Protein AF-A0AAD9F664-F1 (afdb_monomer_lite)

Secondary structure (DSSP, 8-state):
----------------PPPS------S-PPPTT--HHHHHHHTTHHHHHHHHHH-HHHHHHHHT---HHHHHHHHHHHHHHHHHHHHHHHHHHHHHHHTSTT-PPPGGGG-S------SSHHHHHHHHHHHHHHHHHHHHHHTSTTPPP-HHHHHHHHHHHHHHHHHHHHHHHHHHHGGGS-HHHHHHHHHHHHHHHHHHHHH----GGGGG-

Structure (mmCIF, N/CA/C/O backbone):
data_AF-A0AAD9F664-F1
#
_entry.id   AF-A0AAD9F664-F1
#
loop_
_atom_site.group_PDB
_atom_site.id
_atom_site.type_symbol
_atom_site.label_atom_id
_atom_site.label_alt_id
_atom_site.label_comp_id
_atom_site.label_asym_id
_atom_site.label_entity_id
_atom_site.label_seq_id
_atom_site.pdbx_PDB_ins_code
_atom_site.Cartn_x
_atom_site.Cartn_y
_atom_site.Cartn_z
_atom_site.occupancy
_atom_site.B_iso_or_equiv
_atom_site.auth_seq_id
_atom_site.auth_comp_id
_atom_site.auth_asym_id
_atom_site.auth_atom_id
_atom_site.pdbx_PDB_model_num
ATOM 1 N N . MET A 1 1 ? -16.407 -10.247 -9.320 1.00 31.28 1 MET A N 1
ATOM 2 C CA . MET A 1 1 ? -15.824 -11.105 -10.373 1.00 31.28 1 MET A CA 1
ATOM 3 C C . MET A 1 1 ? -14.928 -12.113 -9.664 1.00 31.28 1 MET A C 1
ATOM 5 O O . MET A 1 1 ? -13.937 -11.706 -9.083 1.00 31.28 1 MET A O 1
ATOM 9 N N . LYS A 1 2 ? -15.365 -13.374 -9.545 1.00 24.62 2 LYS A N 1
ATOM 10 C CA . LYS A 1 2 ? -14.636 -14.439 -8.832 1.00 24.62 2 LYS A CA 1
ATOM 11 C C . LYS A 1 2 ? -13.712 -15.133 -9.828 1.00 24.62 2 LYS A C 1
ATOM 13 O O . LYS A 1 2 ? -14.211 -15.657 -10.819 1.00 24.62 2 LYS A O 1
ATOM 18 N N . ILE A 1 3 ? -12.409 -15.145 -9.570 1.00 30.97 3 ILE A N 1
ATOM 19 C CA . ILE A 1 3 ? -11.469 -15.978 -10.322 1.00 30.97 3 ILE A CA 1
ATOM 20 C C . ILE A 1 3 ? -11.324 -17.295 -9.552 1.00 30.97 3 ILE A C 1
ATOM 22 O O . ILE A 1 3 ? -10.878 -17.318 -8.409 1.00 30.97 3 ILE A O 1
ATOM 26 N N . LEU A 1 4 ? -11.793 -18.377 -10.171 1.00 28.08 4 LEU A N 1
ATOM 27 C CA . LEU A 1 4 ? -11.615 -19.759 -9.729 1.00 28.08 4 LEU A CA 1
ATOM 28 C C . LEU A 1 4 ? -10.232 -20.247 -10.179 1.00 28.08 4 LEU A C 1
ATOM 30 O O . LEU A 1 4 ? -9.973 -20.301 -11.378 1.00 28.08 4 LEU A O 1
ATOM 34 N N . TYR A 1 5 ? -9.382 -20.664 -9.241 1.00 30.36 5 TYR A N 1
ATOM 35 C CA . TYR A 1 5 ? -8.221 -21.504 -9.540 1.00 30.36 5 TYR A CA 1
ATOM 36 C C . TYR A 1 5 ? -8.634 -22.977 -9.444 1.00 30.36 5 TYR A C 1
ATOM 38 O O . TYR A 1 5 ? -8.980 -23.462 -8.367 1.00 30.36 5 TYR A O 1
ATOM 46 N N . ILE A 1 6 ? -8.594 -23.692 -10.571 1.00 35.31 6 ILE A N 1
ATOM 47 C CA . ILE A 1 6 ? -8.611 -25.159 -10.602 1.00 35.31 6 ILE A CA 1
ATOM 48 C C . ILE A 1 6 ? -7.166 -25.614 -10.776 1.00 35.31 6 ILE A C 1
ATOM 50 O O . ILE A 1 6 ? -6.477 -25.192 -11.702 1.00 35.31 6 ILE A O 1
ATOM 54 N N . GLY A 1 7 ? -6.705 -26.430 -9.832 1.00 27.05 7 GLY A N 1
ATOM 55 C CA . GLY A 1 7 ? -5.338 -26.914 -9.774 1.00 27.05 7 GLY A CA 1
ATOM 56 C C . GLY A 1 7 ? -5.047 -28.155 -10.615 1.00 27.05 7 GLY A C 1
ATOM 57 O O . GLY A 1 7 ? -5.902 -28.712 -11.298 1.00 27.05 7 GLY A O 1
ATOM 58 N N . SER A 1 8 ? -3.812 -28.609 -10.413 1.00 29.09 8 SER A N 1
ATOM 59 C CA . SER A 1 8 ? -3.298 -29.985 -10.417 1.00 29.09 8 SER A CA 1
ATOM 60 C C . SER A 1 8 ? -2.150 -30.220 -11.397 1.00 29.09 8 SER A C 1
ATOM 62 O O . SER A 1 8 ? -2.232 -30.004 -12.602 1.00 29.09 8 SER A O 1
ATOM 64 N N . ALA A 1 9 ? -1.040 -30.656 -10.805 1.00 37.66 9 ALA A N 1
ATOM 65 C CA . ALA A 1 9 ? 0.124 -31.183 -11.479 1.00 37.66 9 ALA A CA 1
ATOM 66 C C . ALA A 1 9 ? -0.221 -32.512 -12.164 1.00 37.66 9 ALA A C 1
ATOM 68 O O . ALA A 1 9 ? -0.797 -33.401 -11.541 1.00 37.66 9 ALA A O 1
ATOM 69 N N . SER A 1 10 ? 0.220 -32.680 -13.408 1.00 29.38 10 SER A N 1
ATOM 70 C CA . SER A 1 10 ? 0.410 -33.996 -14.011 1.00 29.38 10 SER A CA 1
ATOM 71 C C . SER A 1 10 ? 1.678 -33.966 -14.851 1.00 29.38 10 SER A C 1
ATOM 73 O O . SER A 1 10 ? 1.798 -33.191 -15.799 1.00 29.38 10 SER A O 1
ATOM 75 N N . GLN A 1 11 ? 2.640 -34.807 -14.472 1.00 39.12 11 GLN A N 1
ATOM 76 C CA . GLN A 1 11 ? 3.825 -35.103 -15.262 1.00 39.12 11 GLN A CA 1
ATOM 77 C C . GLN A 1 11 ? 3.393 -35.743 -16.586 1.00 39.12 11 GLN A C 1
ATOM 79 O O . GLN A 1 11 ? 2.760 -36.796 -16.593 1.00 39.12 11 GLN A O 1
ATOM 84 N N . ALA A 1 12 ? 3.776 -35.133 -17.702 1.00 28.11 12 ALA A N 1
ATOM 85 C CA . ALA A 1 12 ? 3.806 -35.785 -19.002 1.00 28.11 12 ALA A CA 1
ATOM 86 C C . ALA A 1 12 ? 5.176 -35.511 -19.621 1.00 28.11 12 ALA A C 1
ATOM 88 O O . ALA A 1 12 ? 5.530 -34.380 -19.947 1.00 28.11 12 ALA A O 1
ATOM 89 N N . SER A 1 13 ? 5.974 -36.572 -19.704 1.00 38.12 13 SER A N 1
ATOM 90 C CA . SER A 1 13 ? 7.280 -36.581 -20.348 1.00 38.12 13 SER A CA 1
ATOM 91 C C . SER A 1 13 ? 7.084 -36.419 -21.857 1.00 38.12 13 SER A C 1
ATOM 93 O O . SER A 1 13 ? 6.568 -37.318 -22.517 1.00 38.12 13 SER A O 1
ATOM 95 N N . LEU A 1 14 ? 7.488 -35.274 -22.406 1.00 30.34 14 LEU A N 1
ATOM 96 C CA . LEU A 1 14 ? 7.620 -35.065 -23.845 1.00 30.34 14 LEU A CA 1
ATOM 97 C C . LEU A 1 14 ? 9.061 -34.649 -24.130 1.00 30.34 14 LEU A C 1
ATOM 99 O O . LEU A 1 14 ? 9.492 -33.541 -23.818 1.00 30.34 14 LEU A O 1
ATOM 103 N N . ARG A 1 15 ? 9.815 -35.589 -24.710 1.00 40.97 15 ARG A N 1
ATOM 104 C CA . ARG A 1 15 ? 11.109 -35.332 -25.343 1.00 40.97 15 ARG A CA 1
ATOM 105 C C . ARG A 1 15 ? 10.890 -34.343 -26.487 1.00 40.97 15 ARG A C 1
ATOM 107 O O . ARG A 1 15 ? 10.365 -34.725 -27.528 1.00 40.97 15 ARG A O 1
ATOM 114 N N . LEU A 1 16 ? 11.319 -33.101 -26.299 1.00 30.56 16 LEU A N 1
ATOM 115 C CA . LEU A 1 16 ? 11.483 -32.124 -27.368 1.00 30.56 16 LEU A CA 1
ATOM 116 C C . LEU A 1 16 ? 12.971 -31.792 -27.485 1.00 30.56 16 LEU A C 1
ATOM 118 O O . LEU A 1 16 ? 13.629 -31.390 -26.529 1.00 30.56 16 LEU A O 1
ATOM 122 N N . SER A 1 17 ? 13.493 -32.063 -28.673 1.00 34.12 17 SER A N 1
ATOM 123 C CA . SER A 1 17 ? 14.842 -31.781 -29.152 1.00 34.12 17 SER A CA 1
ATOM 124 C C . SER A 1 17 ? 15.233 -30.311 -28.948 1.00 34.12 17 SER A C 1
ATOM 126 O O . SER A 1 17 ? 14.500 -29.415 -29.363 1.00 34.12 17 SER A O 1
ATOM 128 N N . LEU A 1 18 ? 16.401 -30.080 -28.332 1.00 30.14 18 LEU A N 1
ATOM 129 C CA . LEU A 1 18 ? 16.996 -28.753 -28.135 1.00 30.14 18 LEU A CA 1
ATOM 130 C C . LEU A 1 18 ? 17.324 -28.086 -29.485 1.00 30.14 18 LEU A C 1
ATOM 132 O O . LEU A 1 18 ? 18.068 -28.678 -30.271 1.00 30.14 18 LEU A O 1
ATOM 136 N N . PRO A 1 19 ? 16.909 -26.831 -29.723 1.00 35.66 19 PRO A N 1
ATOM 137 C CA . PRO A 1 19 ? 17.603 -25.960 -30.656 1.00 35.66 19 PRO A CA 1
ATOM 138 C C . PRO A 1 19 ? 18.927 -25.511 -30.027 1.00 35.66 19 PRO A C 1
ATOM 140 O O . PRO A 1 19 ? 18.980 -25.014 -28.901 1.00 35.66 19 PRO A O 1
ATOM 143 N N . SER A 1 20 ? 20.011 -25.702 -30.770 1.00 41.25 20 SER A N 1
ATOM 144 C CA . SER A 1 20 ? 21.367 -25.285 -30.435 1.00 41.25 20 SER A CA 1
ATOM 145 C C . SER A 1 20 ? 21.534 -23.770 -30.578 1.00 41.25 20 SER A C 1
ATOM 147 O O . SER A 1 20 ? 22.035 -23.290 -31.589 1.00 41.25 20 SER A O 1
ATOM 149 N N . SER A 1 21 ? 21.110 -23.026 -29.563 1.00 40.00 21 SER A N 1
ATOM 150 C CA . SER A 1 21 ? 21.625 -21.694 -29.230 1.00 40.00 21 SER A CA 1
ATOM 151 C C . SER A 1 21 ? 20.980 -21.280 -27.914 1.00 40.00 21 SER A C 1
ATOM 153 O O . SER A 1 21 ? 19.810 -20.897 -27.893 1.00 40.00 21 SER A O 1
ATOM 155 N N . PHE A 1 22 ? 21.713 -21.393 -26.809 1.00 36.47 22 PHE A N 1
ATOM 156 C CA . PHE A 1 22 ? 21.308 -20.731 -25.576 1.00 36.47 22 PHE A CA 1
ATOM 157 C C . PHE A 1 22 ? 21.356 -19.221 -25.843 1.00 36.47 22 PHE A C 1
ATOM 159 O O . PHE A 1 22 ? 22.427 -18.729 -26.205 1.00 36.47 22 PHE A O 1
ATOM 166 N N . PRO A 1 23 ? 20.241 -18.481 -25.718 1.00 42.84 23 PRO A N 1
ATOM 167 C C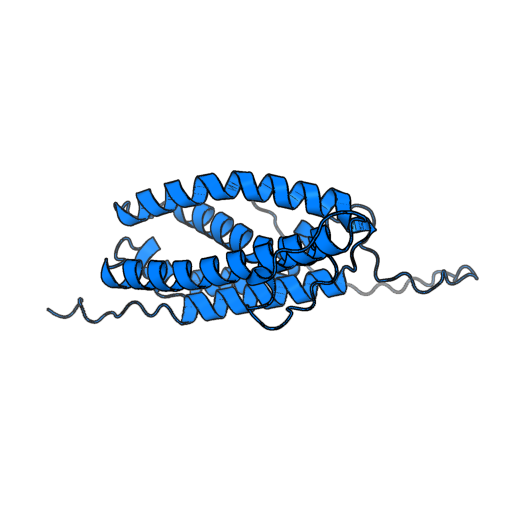A . PRO A 1 23 ? 20.335 -17.040 -25.568 1.00 42.84 23 PRO A CA 1
ATOM 168 C C . PRO A 1 23 ? 21.148 -16.779 -24.299 1.00 42.84 23 PRO A C 1
ATOM 170 O O . PRO A 1 23 ? 21.023 -17.537 -23.329 1.00 42.84 23 PRO A O 1
ATOM 173 N N . ASP A 1 24 ? 21.973 -15.731 -24.307 1.00 43.41 24 ASP A N 1
ATOM 174 C CA . ASP A 1 24 ? 22.595 -15.187 -23.097 1.00 43.41 24 ASP A CA 1
ATOM 175 C C . ASP A 1 24 ? 21.594 -15.210 -21.934 1.00 43.41 24 ASP A C 1
ATOM 177 O O . ASP A 1 24 ? 20.405 -14.987 -22.182 1.00 43.41 24 ASP A O 1
ATOM 181 N N . PRO A 1 25 ? 22.020 -15.487 -20.686 1.00 43.56 25 PRO A N 1
ATOM 182 C CA . PRO A 1 25 ? 21.110 -15.590 -19.555 1.00 43.56 25 PRO A CA 1
ATOM 183 C C . PRO A 1 25 ? 20.365 -14.265 -19.415 1.00 43.56 25 PRO A C 1
ATOM 185 O O . PRO A 1 25 ? 20.876 -13.299 -18.847 1.00 43.56 25 PRO A O 1
ATOM 188 N N . CYS A 1 26 ? 19.160 -14.208 -19.984 1.00 47.72 26 CYS A N 1
ATOM 189 C CA . CYS A 1 26 ? 18.275 -13.076 -19.854 1.00 47.72 26 CYS A CA 1
ATOM 190 C C . CYS A 1 26 ? 18.139 -12.837 -18.357 1.00 47.72 26 CYS A C 1
ATOM 192 O O . CYS A 1 26 ? 17.686 -13.721 -17.620 1.00 47.72 26 CYS A O 1
ATOM 194 N N . LYS A 1 27 ? 18.540 -11.638 -17.913 1.00 52.06 27 LYS A N 1
ATOM 195 C CA . LYS A 1 27 ? 18.045 -11.067 -16.659 1.00 52.06 27 LYS A CA 1
ATOM 196 C C . LYS A 1 27 ? 16.573 -11.450 -16.553 1.00 52.06 27 LYS A C 1
ATOM 198 O O . LYS A 1 27 ? 15.884 -11.246 -17.546 1.00 52.06 27 LYS A O 1
ATOM 203 N N . PRO A 1 28 ? 16.106 -12.034 -15.450 1.00 54.66 28 PRO A N 1
ATOM 204 C CA . PRO A 1 28 ? 14.856 -12.784 -15.433 1.00 54.66 28 PRO A CA 1
ATOM 205 C C . PRO A 1 28 ? 13.689 -11.994 -16.014 1.00 54.66 28 PRO A C 1
ATOM 207 O O . PRO A 1 28 ? 13.138 -11.098 -15.378 1.00 54.66 28 PRO A O 1
ATOM 210 N N . CYS A 1 29 ? 13.380 -12.290 -17.276 1.00 60.03 29 CYS A N 1
ATOM 211 C CA . CYS A 1 29 ? 12.366 -11.583 -18.028 1.00 60.03 29 CYS A CA 1
ATOM 212 C C . CYS A 1 29 ? 11.008 -12.137 -17.612 1.00 60.03 29 CYS A C 1
ATOM 214 O O . CYS A 1 29 ? 10.822 -13.352 -17.519 1.00 60.03 29 CYS A O 1
ATOM 216 N N . LEU A 1 30 ? 10.052 -11.241 -17.379 1.00 71.62 30 LEU A N 1
ATOM 217 C CA . LEU A 1 30 ? 8.649 -11.617 -17.255 1.00 71.62 30 LEU A CA 1
ATOM 218 C C . LEU A 1 30 ? 8.221 -12.376 -18.516 1.00 71.62 30 LEU A C 1
ATOM 220 O O . LEU A 1 30 ? 8.648 -12.049 -19.626 1.00 71.62 30 LEU A O 1
ATOM 224 N N . VAL A 1 31 ? 7.367 -13.385 -18.343 1.00 78.19 31 VAL A N 1
ATOM 225 C CA . VAL A 1 31 ? 6.757 -14.092 -19.475 1.00 78.19 31 VAL A CA 1
ATOM 226 C C . VAL A 1 31 ? 6.024 -13.064 -20.353 1.00 78.19 31 VAL A C 1
ATOM 228 O O . VAL A 1 31 ? 5.359 -12.184 -19.800 1.00 78.19 31 VAL A O 1
ATOM 231 N N . PRO A 1 32 ? 6.120 -13.132 -21.696 1.00 76.56 32 PRO A N 1
ATOM 232 C CA . PRO A 1 32 ? 5.419 -12.198 -22.573 1.00 76.56 32 PRO A CA 1
ATOM 233 C C . PRO A 1 32 ? 3.927 -12.088 -22.228 1.00 76.56 32 PRO A C 1
ATOM 235 O O . PRO A 1 32 ? 3.235 -13.098 -22.120 1.00 76.56 32 PRO A O 1
ATOM 238 N N . GLY A 1 33 ? 3.444 -10.857 -22.044 1.00 78.75 33 GLY A N 1
ATOM 239 C CA . GLY A 1 33 ? 2.058 -10.572 -21.654 1.00 78.75 33 GLY A CA 1
ATOM 240 C C . GLY A 1 33 ? 1.784 -10.575 -20.144 1.00 78.75 33 GLY A C 1
ATOM 241 O O . GLY A 1 33 ? 0.682 -10.206 -19.748 1.00 78.75 33 GLY A O 1
ATOM 242 N N . ALA A 1 34 ? 2.752 -10.936 -19.294 1.00 85.69 34 ALA A N 1
ATOM 243 C CA . ALA A 1 34 ? 2.614 -10.806 -17.845 1.00 85.69 34 ALA A CA 1
ATOM 244 C C . ALA A 1 34 ? 2.852 -9.356 -17.389 1.00 85.69 34 ALA A C 1
ATOM 246 O O . ALA A 1 34 ? 3.828 -8.721 -17.794 1.00 85.69 34 ALA A O 1
ATOM 247 N N . SER A 1 35 ? 1.984 -8.849 -16.509 1.00 90.69 35 SER A N 1
ATOM 248 C CA . SER A 1 35 ? 2.172 -7.559 -15.839 1.00 90.69 35 SER A CA 1
ATOM 249 C C . SER A 1 35 ? 3.009 -7.744 -14.579 1.00 90.69 35 SER A C 1
ATOM 251 O O . SER A 1 35 ? 2.651 -8.539 -13.706 1.00 90.69 35 SER A O 1
ATOM 253 N N . LEU A 1 36 ? 4.108 -6.993 -14.446 1.00 91.31 36 LEU A N 1
ATOM 254 C CA . LEU A 1 36 ? 4.919 -7.004 -13.226 1.00 91.31 36 LEU A CA 1
ATOM 255 C C . LEU A 1 36 ? 4.069 -6.658 -12.002 1.00 91.31 36 LEU A C 1
ATOM 257 O O . LEU A 1 36 ? 4.268 -7.243 -10.943 1.00 91.31 36 LEU A O 1
ATOM 261 N N . TRP A 1 37 ? 3.114 -5.739 -12.166 1.00 91.38 37 TRP A N 1
ATOM 262 C CA . TRP A 1 37 ? 2.181 -5.321 -11.124 1.00 91.38 37 TRP A CA 1
ATOM 263 C C . TRP A 1 37 ? 1.372 -6.497 -10.569 1.00 91.38 37 TRP A C 1
ATOM 265 O O . TRP A 1 37 ? 1.319 -6.695 -9.355 1.00 91.38 37 TRP A O 1
ATOM 275 N N . ASP A 1 38 ? 0.783 -7.298 -11.456 1.00 92.38 38 ASP A N 1
ATOM 276 C CA . ASP A 1 38 ? -0.031 -8.449 -11.060 1.00 92.38 38 ASP A CA 1
ATOM 277 C C . ASP A 1 38 ? 0.842 -9.554 -10.454 1.00 92.38 38 ASP A C 1
ATOM 279 O O . ASP A 1 38 ? 0.457 -10.200 -9.480 1.00 92.38 38 ASP A O 1
ATOM 283 N N . VAL A 1 39 ? 2.056 -9.737 -10.983 1.00 93.06 39 VAL A N 1
ATOM 284 C CA . VAL A 1 39 ? 3.014 -10.728 -10.480 1.00 93.06 39 VAL A CA 1
ATOM 285 C C . VAL A 1 39 ? 3.451 -10.404 -9.051 1.00 93.06 39 VAL A C 1
ATOM 287 O O . VAL A 1 39 ? 3.355 -11.268 -8.181 1.00 93.06 39 VAL A O 1
ATOM 290 N N . VAL A 1 40 ? 3.916 -9.179 -8.775 1.00 93.94 40 VAL A N 1
ATOM 291 C CA . VAL A 1 40 ? 4.390 -8.817 -7.424 1.00 93.94 40 VAL A CA 1
ATOM 292 C C . VAL A 1 40 ? 3.274 -8.904 -6.379 1.00 93.94 40 VAL A C 1
ATOM 294 O O . VAL A 1 40 ? 3.529 -9.333 -5.249 1.00 93.94 40 VAL A O 1
ATOM 297 N N . TRP A 1 41 ? 2.040 -8.563 -6.771 1.00 94.38 41 TRP A N 1
ATOM 298 C CA . TRP A 1 41 ? 0.861 -8.713 -5.927 1.00 94.38 41 TRP A CA 1
ATOM 299 C C . TRP A 1 41 ? 0.553 -10.184 -5.653 1.00 94.38 41 TRP A C 1
ATOM 301 O O . TRP A 1 41 ? 0.473 -10.567 -4.489 1.00 94.38 41 TRP A O 1
ATOM 311 N N . GLY A 1 42 ? 0.490 -11.024 -6.693 1.00 92.94 42 GLY A N 1
ATOM 312 C CA . GLY A 1 42 ? 0.210 -12.459 -6.572 1.00 92.94 42 GLY A CA 1
ATOM 313 C C . GLY A 1 42 ? 1.172 -13.194 -5.630 1.00 92.94 42 GLY A C 1
ATOM 314 O O . GLY A 1 42 ? 0.761 -14.058 -4.860 1.00 92.94 42 GLY A O 1
ATOM 315 N N . PHE A 1 43 ? 2.451 -12.804 -5.603 1.00 92.06 43 PHE A N 1
ATOM 316 C CA . PHE A 1 43 ? 3.434 -13.353 -4.654 1.00 92.06 43 PHE A CA 1
ATOM 317 C C . PHE A 1 43 ? 3.255 -12.887 -3.199 1.00 92.06 43 PHE A C 1
ATOM 319 O O . PHE A 1 43 ? 3.922 -13.416 -2.304 1.00 92.06 43 PHE A O 1
ATOM 326 N N . SER A 1 44 ? 2.389 -11.902 -2.959 1.00 92.75 44 SER A N 1
ATOM 327 C CA . SER A 1 44 ? 2.180 -11.278 -1.651 1.00 92.75 44 SER A CA 1
ATOM 328 C C . SER A 1 44 ? 0.728 -11.324 -1.152 1.00 92.75 44 SER A C 1
ATOM 330 O O . SER A 1 44 ? 0.439 -10.783 -0.082 1.00 92.75 44 SER A O 1
ATOM 332 N N . GLU A 1 45 ? -0.182 -11.974 -1.886 1.00 91.12 45 GLU A N 1
ATOM 333 C CA . GLU A 1 45 ? -1.604 -12.086 -1.519 1.00 91.12 45 GLU A CA 1
ATOM 334 C C . GLU A 1 45 ? -1.794 -12.757 -0.157 1.00 91.12 45 GLU A C 1
ATOM 336 O O . GLU A 1 45 ? -2.570 -12.281 0.668 1.00 91.12 45 GLU A O 1
ATOM 341 N N . LEU A 1 46 ? -1.015 -13.802 0.139 1.00 92.25 46 LEU A N 1
ATOM 342 C CA . LEU A 1 46 ? -1.097 -14.503 1.423 1.00 92.25 46 LEU A CA 1
ATOM 343 C C . LEU A 1 46 ? -0.807 -13.578 2.614 1.00 92.25 46 LEU A C 1
ATOM 345 O O . LEU A 1 46 ? -1.431 -13.714 3.666 1.00 92.25 46 LEU A O 1
ATOM 349 N N . GLN A 1 47 ? 0.115 -12.626 2.456 1.00 93.12 47 GLN A N 1
ATOM 350 C CA . GLN A 1 47 ? 0.425 -11.624 3.471 1.00 93.12 47 GLN A CA 1
ATOM 351 C C . GLN A 1 47 ? -0.744 -10.654 3.644 1.00 93.12 47 GLN A C 1
ATOM 353 O O . GLN A 1 47 ? -1.079 -10.320 4.778 1.00 93.12 47 GLN A O 1
ATOM 358 N N . ALA A 1 48 ? -1.375 -10.223 2.549 1.00 93.06 48 ALA A N 1
ATOM 359 C CA . ALA A 1 48 ? -2.552 -9.361 2.603 1.00 93.06 48 ALA A CA 1
ATOM 360 C C . ALA A 1 48 ? -3.722 -10.059 3.323 1.00 93.06 48 ALA A C 1
ATOM 362 O O . ALA A 1 48 ? -4.295 -9.504 4.262 1.00 93.06 48 ALA A O 1
ATOM 363 N N . ASP A 1 49 ? -4.001 -11.313 2.963 1.00 92.25 49 ASP A N 1
ATOM 364 C CA . ASP A 1 49 ? -5.035 -12.139 3.590 1.00 92.25 49 ASP A CA 1
ATOM 365 C C . ASP A 1 49 ? -4.775 -12.384 5.074 1.00 92.25 49 ASP A C 1
ATOM 367 O O . ASP A 1 49 ? -5.704 -12.474 5.881 1.00 92.25 49 ASP A O 1
ATOM 371 N N . GLU A 1 50 ? -3.514 -12.563 5.458 1.00 93.31 50 GLU A N 1
ATOM 372 C CA . GLU A 1 50 ? -3.149 -12.719 6.859 1.00 93.31 50 GLU A CA 1
ATOM 373 C C . GLU A 1 50 ? -3.394 -11.422 7.634 1.00 93.31 50 GLU A C 1
ATOM 375 O O . GLU A 1 50 ? -4.034 -11.473 8.680 1.00 93.31 50 GLU A O 1
ATOM 380 N N . ILE A 1 51 ? -2.993 -10.263 7.096 1.00 92.38 51 ILE A N 1
ATOM 381 C CA . ILE A 1 51 ? -3.251 -8.949 7.710 1.00 92.38 51 ILE A CA 1
ATOM 382 C C . ILE A 1 51 ? -4.747 -8.751 7.976 1.00 92.38 51 ILE A C 1
ATOM 384 O O . ILE A 1 51 ? -5.134 -8.402 9.094 1.00 92.38 51 ILE A O 1
ATOM 388 N N . LEU A 1 52 ? -5.589 -9.017 6.974 1.00 90.44 52 LEU A N 1
ATOM 389 C CA . LEU A 1 52 ? -7.043 -8.861 7.070 1.00 90.44 52 LEU A CA 1
ATOM 390 C C . LEU A 1 52 ? -7.693 -9.790 8.104 1.00 90.44 52 LEU A C 1
ATOM 392 O O . LEU A 1 52 ? -8.742 -9.455 8.666 1.00 90.44 52 LEU A O 1
ATOM 396 N N . ARG A 1 53 ? -7.104 -10.970 8.329 1.00 90.31 53 ARG A N 1
ATOM 397 C CA . ARG A 1 53 ? -7.624 -11.976 9.263 1.00 90.31 53 ARG A CA 1
ATOM 398 C C . ARG A 1 53 ? -7.106 -11.794 10.680 1.00 90.31 53 ARG A C 1
ATOM 400 O O . ARG A 1 53 ? -7.878 -11.995 11.611 1.00 90.31 53 ARG A O 1
ATOM 407 N N . SER A 1 54 ? -5.831 -11.456 10.859 1.00 89.38 54 SER A N 1
ATOM 408 C CA . SER A 1 54 ? -5.165 -11.499 12.166 1.00 89.38 54 SER A CA 1
ATOM 409 C C . SER A 1 54 ? -5.061 -10.151 12.874 1.00 89.38 54 SER A C 1
ATOM 411 O O . SER A 1 54 ? -4.734 -10.123 14.056 1.00 89.38 54 SER A O 1
ATOM 413 N N . SER A 1 55 ? -5.258 -9.030 12.177 1.00 91.44 55 SER A N 1
ATOM 414 C CA . SER A 1 55 ? -5.135 -7.708 12.796 1.00 91.44 55 SER A CA 1
ATOM 415 C C . SER A 1 55 ? -6.364 -7.373 13.642 1.00 91.44 55 SER A C 1
ATOM 417 O O . SER A 1 55 ? -7.477 -7.292 13.117 1.00 91.44 55 SER A O 1
ATOM 419 N N . SER A 1 56 ? -6.152 -7.095 14.932 1.00 91.56 56 SER A N 1
ATOM 420 C CA . SER A 1 56 ? -7.196 -6.586 15.833 1.00 91.56 56 SER A CA 1
ATOM 421 C C . SER A 1 56 ? -7.807 -5.286 15.319 1.00 91.56 56 SER A C 1
ATOM 423 O O . SER A 1 56 ? -9.015 -5.103 15.402 1.00 91.56 56 SER A O 1
ATOM 425 N N . PHE A 1 57 ? -6.997 -4.416 14.706 1.00 90.38 57 PHE A N 1
ATOM 426 C CA . PHE A 1 57 ? -7.484 -3.182 14.094 1.00 90.38 57 PHE A CA 1
ATOM 427 C C . PHE A 1 57 ? -8.560 -3.457 13.039 1.00 90.38 57 PHE A C 1
ATOM 429 O O . PHE A 1 57 ? -9.645 -2.884 13.108 1.00 90.38 57 PHE A O 1
ATOM 436 N N . PHE A 1 58 ? -8.306 -4.376 12.100 1.00 88.06 58 PHE A N 1
ATOM 437 C CA . PHE A 1 58 ? -9.293 -4.713 11.068 1.00 88.06 58 PHE A CA 1
ATOM 438 C C . PHE A 1 58 ? -10.517 -5.424 11.616 1.00 88.06 58 PHE A C 1
ATOM 440 O O . PHE A 1 58 ? -11.623 -5.177 11.138 1.00 88.06 58 PHE A O 1
ATOM 447 N N . GLN A 1 59 ? -10.339 -6.303 12.599 1.00 88.75 59 GLN A N 1
ATOM 448 C CA . GLN A 1 59 ? -11.458 -6.996 13.228 1.00 88.75 59 GLN A CA 1
ATOM 449 C C . GLN A 1 59 ? -12.408 -6.004 13.911 1.00 88.75 59 GLN A C 1
ATOM 451 O O . GLN A 1 59 ? -13.606 -6.014 13.622 1.00 88.75 59 GLN A O 1
ATOM 456 N N . GLU A 1 60 ? -11.875 -5.093 14.727 1.00 88.12 60 GLU A N 1
ATOM 457 C CA . GLU A 1 60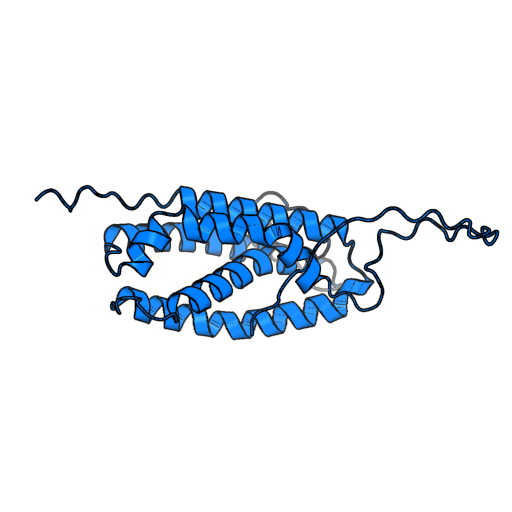 ? -12.666 -4.078 15.429 1.00 88.12 60 GLU A CA 1
ATOM 458 C C . GLU A 1 60 ? -13.284 -3.058 14.469 1.00 88.12 60 GLU A C 1
ATOM 460 O O . GLU A 1 60 ? -14.444 -2.666 14.622 1.00 88.12 60 GLU A O 1
ATOM 465 N N . LEU A 1 61 ? -12.546 -2.661 13.431 1.00 85.44 61 LEU A N 1
ATOM 466 C CA . LEU A 1 61 ? -13.051 -1.750 12.412 1.00 85.44 61 LEU A CA 1
ATOM 467 C C . LEU A 1 61 ? -14.193 -2.386 11.600 1.00 85.44 61 LEU A C 1
ATOM 469 O O . LEU A 1 61 ? -15.218 -1.737 11.396 1.00 85.44 61 LEU A O 1
ATOM 473 N N . ARG A 1 62 ? -14.086 -3.669 11.217 1.00 83.62 62 ARG A N 1
ATOM 474 C CA . ARG A 1 62 ? -15.166 -4.420 10.545 1.00 83.62 62 ARG A CA 1
ATOM 475 C C . ARG A 1 62 ? -16.392 -4.593 11.448 1.00 83.62 62 ARG A C 1
ATOM 477 O O . ARG A 1 62 ? -17.521 -4.500 10.970 1.00 83.62 62 ARG A O 1
ATOM 484 N N . ALA A 1 63 ? -16.178 -4.819 12.744 1.00 85.44 63 ALA A N 1
ATOM 485 C CA . ALA A 1 63 ? -17.248 -4.939 13.733 1.00 85.44 63 ALA A CA 1
ATOM 486 C C . ALA A 1 63 ? -17.934 -3.596 14.063 1.00 85.44 63 ALA A C 1
ATOM 488 O O . ALA A 1 63 ? -18.981 -3.584 14.711 1.00 85.44 63 ALA A O 1
ATOM 489 N N . GLY A 1 64 ? -17.366 -2.464 13.627 1.00 83.06 64 GLY A N 1
ATOM 490 C CA . GLY A 1 64 ? -17.834 -1.126 13.995 1.00 83.06 64 GLY A CA 1
ATOM 491 C C . GLY A 1 64 ? -17.574 -0.775 15.464 1.00 83.06 64 GLY A C 1
ATOM 492 O O . GLY A 1 64 ? -18.259 0.087 16.011 1.00 83.06 64 GLY A O 1
ATOM 493 N N . ASN A 1 65 ? -16.604 -1.447 16.088 1.00 87.31 65 ASN A N 1
ATOM 494 C CA . ASN A 1 65 ? -16.234 -1.316 17.498 1.00 87.31 65 ASN A CA 1
ATOM 495 C C . ASN A 1 65 ? -14.861 -0.649 17.689 1.00 87.31 65 ASN A C 1
ATOM 497 O O . ASN A 1 65 ? -14.380 -0.537 18.815 1.00 87.31 65 ASN A O 1
ATOM 501 N N . LEU A 1 66 ? -14.228 -0.183 16.604 1.00 86.62 66 LEU A N 1
ATOM 502 C CA . LEU A 1 66 ? -12.936 0.489 16.679 1.00 86.62 66 LEU A CA 1
ATOM 503 C C . LEU A 1 66 ? -13.014 1.712 17.601 1.00 86.62 66 LEU A C 1
ATOM 505 O O . LEU A 1 66 ? -13.720 2.684 17.322 1.00 86.62 66 LEU A O 1
ATOM 509 N N . THR A 1 67 ? -12.260 1.664 18.696 1.00 86.12 67 THR A N 1
ATOM 510 C CA . THR A 1 67 ? -12.220 2.748 19.674 1.00 86.12 67 THR A CA 1
ATOM 511 C C . THR A 1 67 ? -11.471 3.955 19.122 1.00 86.12 67 THR A C 1
ATOM 513 O O . THR A 1 67 ? -10.540 3.830 18.318 1.00 86.12 67 THR A O 1
ATOM 516 N N . GLN A 1 68 ? -11.821 5.144 19.618 1.00 84.19 68 GLN A N 1
ATOM 517 C CA . GLN A 1 68 ? -11.108 6.373 19.267 1.00 84.19 68 GLN A CA 1
ATOM 518 C C . GLN A 1 68 ? -9.612 6.261 19.591 1.00 84.19 68 GLN A C 1
ATOM 520 O O . GLN A 1 68 ? -8.780 6.693 18.800 1.00 84.19 68 GLN A O 1
ATOM 525 N N . ARG A 1 69 ? -9.261 5.626 20.719 1.00 87.19 69 ARG A N 1
ATOM 526 C CA . ARG A 1 69 ? -7.868 5.392 21.119 1.00 87.19 69 ARG A CA 1
ATOM 527 C C . ARG A 1 69 ? -7.120 4.539 20.094 1.00 87.19 69 ARG A C 1
ATOM 529 O O . ARG A 1 69 ? -6.016 4.918 19.707 1.00 87.19 69 ARG A O 1
ATOM 536 N N . CYS A 1 70 ? -7.711 3.431 19.632 1.00 88.88 70 CYS A N 1
ATOM 537 C CA . CYS A 1 70 ? -7.057 2.588 18.630 1.00 88.88 70 CYS A CA 1
ATOM 538 C C . CYS A 1 70 ? -6.903 3.321 17.289 1.00 88.88 70 CYS A C 1
ATOM 540 O O . CYS A 1 70 ? -5.838 3.268 16.674 1.00 88.88 70 CYS A O 1
ATOM 542 N N . TYR A 1 71 ? -7.922 4.081 16.874 1.00 86.94 71 TYR A N 1
ATOM 543 C CA . TYR A 1 71 ? -7.849 4.894 15.661 1.00 86.94 71 TYR A CA 1
ATOM 544 C C . TYR A 1 71 ? -6.785 6.001 15.749 1.00 86.94 71 TYR A C 1
ATOM 546 O O . TYR A 1 71 ? -6.008 6.191 14.818 1.00 86.94 71 TYR A O 1
ATOM 554 N N . THR A 1 72 ? -6.671 6.696 16.885 1.00 87.62 72 THR A N 1
ATOM 555 C CA . THR A 1 72 ? -5.612 7.692 17.104 1.00 87.62 72 THR A CA 1
ATOM 556 C C . THR A 1 72 ? -4.220 7.062 17.081 1.00 87.62 72 THR A C 1
ATOM 558 O O . THR A 1 72 ? -3.318 7.636 16.475 1.00 87.62 72 THR A O 1
ATOM 561 N N . HIS A 1 73 ? -4.035 5.882 17.681 1.00 89.56 73 HIS A N 1
ATOM 562 C CA . HIS A 1 73 ? -2.751 5.180 17.619 1.00 89.56 73 HIS A CA 1
ATOM 563 C C . HIS A 1 73 ? -2.389 4.796 16.176 1.00 89.56 73 HIS A C 1
ATOM 565 O O . HIS A 1 73 ? -1.255 5.019 15.754 1.00 89.56 73 HIS A O 1
ATOM 571 N N . PHE A 1 74 ? -3.358 4.314 15.390 1.00 90.25 74 PHE A N 1
ATOM 572 C CA . PHE A 1 74 ? -3.181 4.102 13.952 1.00 90.25 74 PHE A CA 1
ATOM 573 C C . PHE A 1 74 ? -2.719 5.384 13.245 1.00 90.25 74 PHE A C 1
ATOM 575 O O . PHE A 1 74 ? -1.674 5.367 12.599 1.00 90.25 74 PHE A O 1
ATOM 582 N N . LEU A 1 75 ? -3.413 6.511 13.438 1.00 88.69 75 LEU A N 1
ATOM 583 C CA . LEU A 1 75 ? -3.046 7.792 12.818 1.00 88.69 75 LEU A CA 1
ATOM 584 C C . LEU A 1 75 ? -1.644 8.288 13.215 1.00 88.69 75 LEU A C 1
ATOM 586 O O . LEU A 1 75 ? -0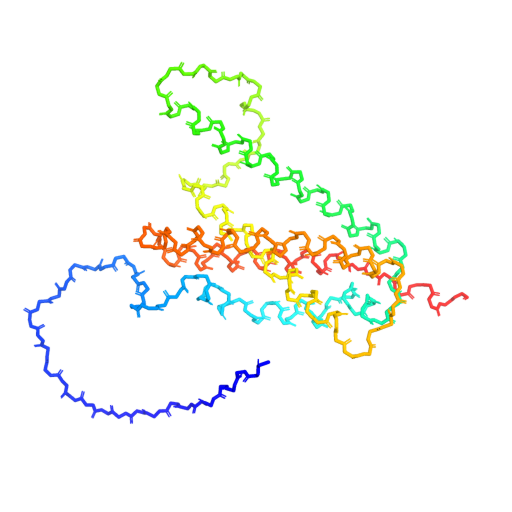.950 8.901 12.407 1.00 88.69 75 LEU A O 1
ATOM 590 N N . GLN A 1 76 ? -1.193 8.019 14.441 1.00 89.44 76 GLN A N 1
ATOM 591 C CA . GLN A 1 76 ? 0.166 8.363 14.870 1.00 89.44 76 GLN A CA 1
ATOM 592 C C . GLN A 1 76 ? 1.225 7.541 14.125 1.00 89.44 76 GLN A C 1
ATOM 594 O O . GLN A 1 76 ? 2.212 8.099 13.648 1.00 89.44 76 GLN A O 1
ATOM 599 N N . GLN A 1 77 ? 1.012 6.230 13.988 1.00 88.94 77 GLN A N 1
ATOM 600 C CA . GLN A 1 77 ? 1.921 5.356 13.239 1.00 88.94 77 GLN A CA 1
ATOM 601 C C . GLN A 1 77 ? 1.924 5.703 11.742 1.00 88.94 77 GLN A C 1
ATOM 603 O O . GLN A 1 77 ? 2.968 5.685 11.090 1.00 88.94 77 GLN A O 1
ATOM 608 N N . GLU A 1 78 ? 0.764 6.079 11.204 1.00 87.50 78 GLU A N 1
ATOM 609 C CA . GLU A 1 78 ? 0.609 6.608 9.849 1.00 87.50 78 GLU A CA 1
ATOM 610 C C . GLU A 1 78 ? 1.440 7.864 9.608 1.00 87.50 78 GLU A C 1
ATOM 612 O O . GLU A 1 78 ? 2.188 7.928 8.632 1.00 87.50 78 GLU A O 1
ATOM 617 N N . ALA A 1 79 ? 1.353 8.842 10.511 1.00 88.19 79 ALA A N 1
ATOM 618 C CA . ALA A 1 79 ? 2.116 10.077 10.400 1.00 88.19 79 ALA A CA 1
ATOM 619 C C . ALA A 1 79 ? 3.626 9.798 10.360 1.00 88.19 79 ALA A C 1
ATOM 621 O O . ALA A 1 79 ? 4.320 10.320 9.490 1.00 88.19 79 ALA A O 1
ATOM 622 N N . LEU A 1 80 ? 4.122 8.914 11.234 1.00 88.00 80 LEU A N 1
ATOM 623 C CA . LEU A 1 80 ? 5.535 8.518 11.257 1.00 88.00 80 LEU A CA 1
ATOM 624 C C . LEU A 1 80 ? 5.974 7.842 9.951 1.00 88.00 80 LEU A C 1
ATOM 626 O O . LEU A 1 80 ? 7.038 8.161 9.417 1.00 88.00 80 LEU A O 1
ATOM 630 N N . TYR A 1 81 ? 5.152 6.937 9.411 1.00 85.81 81 TYR A N 1
ATOM 631 C CA . TYR A 1 81 ? 5.420 6.308 8.119 1.00 85.81 81 TYR A CA 1
ATOM 632 C C . TYR A 1 81 ? 5.499 7.349 6.994 1.00 85.81 81 TYR A C 1
ATOM 634 O O . TYR A 1 81 ? 6.458 7.354 6.221 1.00 85.81 81 TYR A O 1
ATOM 642 N N . LEU A 1 82 ? 4.518 8.252 6.919 1.00 85.62 82 LEU A N 1
ATOM 643 C CA . LEU A 1 82 ? 4.449 9.277 5.877 1.00 85.62 82 LEU A CA 1
ATOM 644 C C . LEU A 1 82 ? 5.607 10.275 5.970 1.00 85.62 82 LEU A C 1
ATOM 646 O O . LEU A 1 82 ? 6.132 10.682 4.934 1.00 85.62 82 LEU A O 1
ATOM 650 N N . THR A 1 83 ? 6.074 10.609 7.177 1.00 86.44 83 THR A N 1
ATOM 651 C CA . THR A 1 83 ? 7.312 11.379 7.359 1.00 86.44 83 THR A CA 1
ATOM 652 C C . THR A 1 83 ? 8.506 10.659 6.729 1.00 86.44 83 THR A C 1
ATOM 654 O O . THR A 1 83 ? 9.248 11.272 5.965 1.00 86.44 83 THR A O 1
ATOM 657 N N . GLY A 1 84 ? 8.659 9.351 6.964 1.00 82.25 84 GLY A N 1
ATOM 658 C CA . GLY A 1 84 ? 9.733 8.561 6.351 1.00 82.25 84 GLY A CA 1
ATOM 659 C C . GLY A 1 84 ? 9.654 8.512 4.819 1.00 82.25 84 GLY A C 1
ATOM 660 O O . GLY A 1 84 ? 10.675 8.636 4.134 1.00 82.25 84 GLY A O 1
ATOM 661 N N . VAL A 1 85 ? 8.442 8.389 4.269 1.00 83.88 85 VAL A N 1
ATOM 662 C CA . VAL A 1 85 ? 8.203 8.456 2.817 1.00 83.88 85 VAL A CA 1
ATOM 663 C C . VAL A 1 85 ? 8.605 9.819 2.258 1.00 83.88 85 VAL A C 1
ATOM 665 O O . VAL A 1 85 ? 9.329 9.866 1.263 1.00 83.88 85 VAL A O 1
ATOM 668 N N . SER A 1 86 ? 8.189 10.911 2.908 1.00 85.69 86 SER A N 1
ATOM 669 C CA . SER A 1 86 ? 8.521 12.281 2.497 1.00 85.69 86 SER A CA 1
ATOM 670 C C . SER A 1 86 ? 10.031 12.503 2.458 1.00 85.69 86 SER A C 1
ATOM 672 O O . SER A 1 86 ? 10.562 12.903 1.425 1.00 85.69 86 SER A O 1
ATOM 674 N N . SER A 1 87 ? 10.745 12.155 3.534 1.00 83.94 87 SER A N 1
ATOM 675 C CA . SER A 1 87 ? 12.204 12.307 3.594 1.00 83.94 87 SER A CA 1
ATOM 676 C C . SER A 1 87 ? 12.923 11.485 2.520 1.00 83.94 87 SER A C 1
ATOM 678 O O . SER A 1 87 ? 13.892 11.946 1.918 1.00 83.94 87 SER A O 1
ATOM 680 N N . THR A 1 88 ? 12.438 10.274 2.227 1.00 81.12 88 THR A N 1
ATOM 681 C CA . THR A 1 88 ? 13.018 9.438 1.162 1.00 81.12 88 THR A CA 1
ATOM 682 C C . THR A 1 88 ? 12.789 10.051 -0.221 1.00 81.12 88 THR A C 1
ATOM 684 O O . THR A 1 88 ? 13.688 10.034 -1.065 1.00 81.12 88 THR A O 1
ATOM 687 N N . LEU A 1 89 ? 11.602 10.618 -0.457 1.00 83.50 89 LEU A N 1
ATOM 688 C CA . LEU A 1 89 ? 11.274 11.298 -1.706 1.00 83.50 89 LEU A CA 1
ATOM 689 C C . LEU A 1 89 ? 12.136 12.552 -1.911 1.00 83.50 89 LEU A C 1
ATOM 691 O O . LEU A 1 89 ? 12.665 12.746 -3.002 1.00 83.50 89 LEU A O 1
ATOM 695 N N . GLU A 1 90 ? 12.341 13.358 -0.869 1.00 83.56 90 GLU A N 1
ATOM 696 C CA . GLU A 1 90 ? 13.240 14.520 -0.900 1.00 83.56 90 GLU A CA 1
ATOM 697 C C . GLU A 1 90 ? 14.674 14.117 -1.268 1.00 83.56 90 GLU A C 1
ATOM 699 O O . GLU A 1 90 ? 15.279 14.716 -2.159 1.00 83.56 90 GLU A O 1
ATOM 704 N N . ALA A 1 91 ? 15.196 13.043 -0.666 1.00 79.12 91 ALA A N 1
ATOM 705 C CA . ALA A 1 91 ? 16.521 12.518 -0.989 1.00 79.12 91 ALA A CA 1
ATOM 706 C C . ALA A 1 91 ? 16.625 11.987 -2.435 1.00 79.12 91 ALA A C 1
ATOM 708 O O . ALA A 1 91 ? 17.681 12.075 -3.066 1.00 79.12 91 ALA A O 1
ATOM 709 N N . LEU A 1 92 ? 15.548 11.417 -2.987 1.00 77.19 92 LEU A N 1
ATOM 710 C CA . LEU A 1 92 ? 15.493 11.006 -4.395 1.00 77.19 92 LEU A CA 1
ATOM 711 C C . LEU A 1 92 ? 15.478 12.215 -5.337 1.00 77.19 92 LEU A C 1
ATOM 713 O O . LEU A 1 92 ? 16.236 12.237 -6.305 1.00 77.19 92 LEU A O 1
ATOM 717 N N . ILE A 1 93 ? 14.665 13.231 -5.036 1.00 79.88 93 ILE A N 1
ATOM 718 C CA . ILE A 1 93 ? 14.598 14.478 -5.812 1.00 79.88 93 ILE A CA 1
ATOM 719 C C . ILE A 1 93 ? 15.962 15.172 -5.826 1.00 79.88 93 ILE A C 1
ATOM 721 O O . ILE A 1 93 ? 16.426 15.572 -6.892 1.00 79.88 93 ILE A O 1
ATOM 725 N N . GLY A 1 94 ? 16.638 15.244 -4.678 1.00 75.56 94 GLY A N 1
ATOM 726 C CA . GLY A 1 94 ? 17.987 15.798 -4.569 1.00 75.56 94 GLY A CA 1
ATOM 727 C C . GLY A 1 94 ? 19.000 15.153 -5.495 1.00 75.56 94 GLY A C 1
ATOM 728 O O . GLY A 1 94 ? 19.699 15.842 -6.230 1.00 75.56 94 GLY A O 1
ATOM 729 N N . ARG A 1 95 ? 19.040 13.818 -5.498 1.00 74.56 95 ARG A N 1
ATOM 730 C CA . ARG A 1 95 ? 19.945 13.049 -6.363 1.00 74.56 95 ARG A CA 1
ATOM 731 C C . ARG A 1 95 ? 19.654 13.272 -7.844 1.00 74.56 95 ARG A C 1
ATOM 733 O O . ARG A 1 95 ? 20.578 13.408 -8.642 1.00 74.56 95 ARG A O 1
ATOM 740 N N . LEU A 1 96 ? 18.375 13.344 -8.216 1.00 71.25 96 LEU A N 1
ATOM 741 C CA . LEU A 1 96 ? 17.978 13.656 -9.590 1.00 71.25 96 LEU A CA 1
ATOM 742 C C . LEU A 1 96 ? 18.433 15.065 -9.994 1.00 71.25 96 LEU A C 1
ATOM 744 O O . LEU A 1 96 ? 18.958 15.240 -11.090 1.00 71.25 96 LEU A O 1
ATOM 748 N N . GLN A 1 97 ? 18.294 16.048 -9.103 1.00 70.69 97 GLN A N 1
ATOM 749 C CA . GLN A 1 97 ? 18.755 17.419 -9.336 1.00 70.69 97 GLN A CA 1
ATOM 750 C C . GLN A 1 97 ? 20.284 17.513 -9.450 1.00 70.69 97 GLN A C 1
ATOM 752 O O . GLN A 1 97 ? 20.773 18.203 -10.338 1.00 70.69 97 GLN A O 1
ATOM 757 N N . GLU A 1 98 ? 21.032 16.774 -8.628 1.00 65.56 98 GLU A N 1
ATOM 758 C CA . GLU A 1 98 ? 22.499 16.675 -8.699 1.00 65.56 98 GLU A CA 1
ATOM 759 C C . GLU A 1 98 ? 23.001 16.057 -10.008 1.00 65.56 98 GLU A C 1
ATOM 761 O O . GLU A 1 98 ? 24.052 16.438 -10.520 1.00 65.56 98 GLU A O 1
ATOM 766 N N . SER A 1 99 ? 22.247 15.106 -10.563 1.00 61.50 99 SER A N 1
ATOM 767 C CA . SER A 1 99 ? 22.588 14.444 -11.826 1.00 61.50 99 SER A CA 1
ATOM 768 C C . SER A 1 99 ? 22.309 15.294 -13.076 1.00 61.50 99 SER A C 1
ATOM 770 O O . SER A 1 99 ? 22.748 14.936 -14.170 1.00 61.50 99 SER A O 1
ATOM 772 N N . LEU A 1 100 ? 21.604 16.425 -12.934 1.00 54.94 100 LEU A N 1
ATOM 773 C CA . LEU A 1 100 ? 21.327 17.365 -14.020 1.00 54.94 100 LEU A CA 1
ATOM 774 C C . LEU A 1 100 ? 22.445 18.424 -14.096 1.00 54.94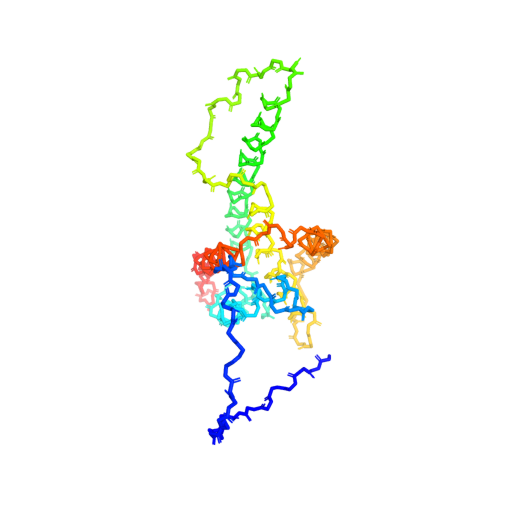 100 LEU A C 1
ATOM 776 O O . LEU A 1 100 ? 22.668 19.153 -13.127 1.00 54.94 100 LEU A O 1
ATOM 780 N N . PRO A 1 101 ? 23.147 18.575 -15.235 1.00 46.69 101 PRO A N 1
ATOM 781 C CA . PRO A 1 101 ? 24.216 19.560 -15.348 1.00 46.69 101 PRO A CA 1
ATOM 782 C C . PRO A 1 101 ? 23.645 20.987 -15.281 1.00 46.69 101 PRO A C 1
ATOM 784 O O . PRO A 1 101 ? 22.992 21.442 -16.218 1.00 46.69 101 PRO A O 1
ATOM 787 N N . GLY A 1 102 ? 23.906 21.697 -14.173 1.00 58.22 102 GLY A N 1
ATOM 788 C CA . GLY A 1 102 ? 23.658 23.142 -14.038 1.00 58.22 102 GLY A CA 1
ATOM 789 C C . GLY A 1 102 ? 22.843 23.624 -12.829 1.00 58.22 102 GLY A C 1
ATOM 790 O O . GLY A 1 102 ? 22.588 24.823 -12.746 1.00 58.22 102 GLY A O 1
ATOM 791 N N . SER A 1 103 ? 22.443 22.765 -11.884 1.00 45.88 103 SER A N 1
ATOM 792 C CA . SER A 1 103 ? 21.704 23.188 -10.679 1.00 45.88 103 SER A CA 1
ATOM 793 C C . SER A 1 103 ? 22.547 23.009 -9.406 1.00 45.88 103 SER A C 1
ATOM 795 O O . SER A 1 103 ? 23.015 21.900 -9.154 1.00 45.88 103 SER A O 1
ATOM 797 N N . PRO A 1 104 ? 22.786 24.057 -8.592 1.00 49.09 104 PRO A N 1
ATOM 798 C CA . PRO A 1 104 ? 23.468 23.890 -7.313 1.00 49.09 104 PRO A CA 1
ATOM 799 C C . PRO A 1 104 ? 22.525 23.251 -6.284 1.00 49.09 104 PRO A C 1
ATOM 801 O O . PRO A 1 104 ? 21.470 23.805 -5.972 1.00 49.09 104 PRO A O 1
ATOM 804 N N . THR A 1 105 ? 22.923 22.109 -5.718 1.00 50.81 105 THR A N 1
ATOM 805 C CA . THR A 1 105 ? 22.171 21.431 -4.654 1.00 50.81 105 THR A CA 1
ATOM 806 C C . THR A 1 105 ? 22.080 22.302 -3.395 1.00 50.81 105 THR A C 1
ATOM 808 O O . THR A 1 105 ? 23.114 22.753 -2.886 1.00 50.81 105 THR A O 1
ATOM 811 N N . PRO A 1 106 ? 20.883 22.510 -2.819 1.00 48.28 106 PRO A N 1
ATOM 812 C CA . PRO A 1 106 ? 20.742 23.180 -1.532 1.00 48.28 106 PRO A CA 1
ATOM 813 C C . PRO A 1 106 ? 21.373 22.361 -0.394 1.00 48.28 106 PRO A C 1
ATOM 815 O O . PRO A 1 106 ? 21.064 21.187 -0.200 1.00 48.28 106 PRO A O 1
ATOM 818 N N . GLN A 1 107 ? 22.233 22.996 0.407 1.00 44.78 107 GLN A N 1
ATOM 819 C CA . GLN A 1 107 ? 23.026 22.342 1.463 1.00 44.78 107 GLN A CA 1
ATOM 820 C C . GLN A 1 107 ? 22.192 21.680 2.576 1.00 44.78 107 GLN A C 1
ATOM 822 O O . GLN A 1 107 ? 22.693 20.786 3.257 1.00 44.78 107 GLN A O 1
ATOM 827 N N . TRP A 1 108 ? 20.927 22.074 2.753 1.00 48.19 108 TRP A N 1
ATOM 828 C CA . TRP A 1 108 ? 20.034 21.508 3.771 1.00 48.19 108 TRP A CA 1
ATOM 829 C C . TRP A 1 108 ? 19.559 20.083 3.446 1.00 48.19 108 TRP A C 1
ATOM 831 O O . TRP A 1 108 ? 19.156 19.357 4.349 1.00 48.19 108 TRP A O 1
ATOM 841 N N . LEU A 1 109 ? 19.674 19.642 2.188 1.00 43.22 109 LEU A N 1
ATOM 842 C CA . LEU A 1 109 ? 19.222 18.322 1.739 1.00 43.22 109 LEU A CA 1
ATOM 843 C C . LEU A 1 109 ? 20.178 17.169 2.123 1.00 43.22 109 LEU A C 1
ATOM 845 O O . LEU A 1 109 ? 19.864 15.998 1.936 1.00 43.22 109 LEU A O 1
ATOM 849 N N . ARG A 1 110 ? 21.364 17.482 2.663 1.00 46.09 110 ARG A N 1
ATOM 850 C CA . ARG A 1 110 ? 22.413 16.503 3.016 1.00 46.09 110 ARG A CA 1
ATOM 851 C C . ARG A 1 110 ? 22.198 15.776 4.346 1.00 46.09 110 ARG A C 1
ATOM 853 O O . ARG A 1 110 ? 23.009 14.927 4.708 1.00 46.09 110 ARG A O 1
ATOM 860 N N . LEU A 1 111 ? 21.149 16.108 5.091 1.00 40.38 111 LEU A N 1
ATOM 861 C CA . LEU A 1 111 ? 20.943 15.622 6.452 1.00 40.38 111 LEU A CA 1
ATOM 862 C C . LEU A 1 111 ? 19.567 14.976 6.591 1.00 40.38 111 LEU A C 1
ATOM 864 O O . LEU A 1 111 ? 18.680 15.605 7.155 1.00 40.38 111 LEU A O 1
ATOM 868 N N . SER A 1 112 ? 19.382 13.741 6.100 1.00 32.19 112 SER A N 1
ATOM 869 C CA . SER A 1 112 ? 18.365 12.802 6.613 1.00 32.19 112 SER A CA 1
ATOM 870 C C . SER A 1 112 ? 18.434 11.406 5.970 1.00 32.19 112 SER A C 1
ATOM 872 O O . SER A 1 112 ? 18.313 11.267 4.759 1.00 32.19 112 SER A O 1
ATOM 874 N N . PHE A 1 113 ? 18.542 10.400 6.848 1.00 40.69 113 PHE A N 1
ATOM 875 C CA . PHE A 1 113 ? 18.377 8.946 6.675 1.00 40.69 113 PHE A CA 1
ATOM 876 C C . PHE A 1 113 ? 19.371 8.166 5.783 1.00 40.69 113 PHE A C 1
ATOM 878 O O . PHE A 1 113 ? 19.818 8.643 4.742 1.00 40.69 113 PHE A O 1
ATOM 885 N N . PRO A 1 114 ? 19.751 6.937 6.204 1.00 42.91 114 PRO A N 1
ATOM 886 C CA . PRO A 1 114 ? 20.654 6.090 5.443 1.00 42.91 114 PRO A CA 1
ATOM 887 C C . PRO A 1 114 ? 19.975 5.640 4.145 1.00 42.91 114 PRO A C 1
ATOM 889 O O . PRO A 1 114 ? 18.749 5.507 4.096 1.00 42.91 114 PRO A O 1
ATOM 892 N N . PRO A 1 115 ? 20.760 5.400 3.087 1.00 45.06 115 PRO A N 1
ATOM 893 C CA . PRO A 1 115 ? 20.225 5.147 1.768 1.00 45.06 115 PRO A CA 1
ATOM 894 C C . PRO A 1 115 ? 19.510 3.800 1.793 1.00 45.06 115 PRO A C 1
ATOM 896 O O . PRO A 1 115 ? 20.147 2.747 1.797 1.00 45.06 115 PRO A O 1
ATOM 899 N N . LEU A 1 116 ? 18.177 3.809 1.734 1.00 45.22 116 LEU A N 1
ATOM 900 C CA . LEU A 1 116 ? 17.530 2.741 0.991 1.00 45.22 116 LEU A CA 1
ATOM 901 C C . LEU A 1 116 ? 18.110 2.877 -0.419 1.00 45.22 116 LEU A C 1
ATOM 903 O O . LEU A 1 116 ? 17.885 3.887 -1.094 1.00 45.22 116 LEU A O 1
ATOM 907 N N . VAL A 1 117 ? 18.964 1.923 -0.791 1.00 51.31 117 VAL A N 1
ATOM 908 C CA . VAL A 1 117 ? 19.659 1.830 -2.080 1.00 51.31 117 VAL A CA 1
ATOM 909 C C . VAL A 1 117 ? 18.615 1.534 -3.152 1.00 51.31 117 VAL A C 1
ATOM 911 O O . VAL A 1 117 ? 18.471 0.435 -3.683 1.00 51.31 117 VAL A O 1
ATOM 914 N N . VAL A 1 118 ? 17.786 2.533 -3.410 1.00 53.75 118 VAL A N 1
ATOM 915 C CA . VAL A 1 118 ? 16.913 2.586 -4.556 1.00 53.75 118 VAL A CA 1
ATOM 916 C C . VAL A 1 118 ? 17.657 3.433 -5.569 1.00 53.75 118 VAL A C 1
ATOM 918 O O . VAL A 1 118 ? 17.497 4.649 -5.626 1.00 53.75 118 VAL A O 1
ATOM 921 N N . ASP A 1 119 ? 18.555 2.771 -6.294 1.00 62.62 119 ASP A N 1
ATOM 922 C CA . ASP A 1 119 ? 19.338 3.384 -7.373 1.00 62.62 119 ASP A CA 1
ATOM 923 C C . ASP A 1 119 ? 18.436 3.877 -8.514 1.00 62.62 119 ASP A C 1
ATOM 925 O O . ASP A 1 119 ? 18.802 4.790 -9.245 1.00 62.62 119 ASP A O 1
ATOM 929 N N . ASP A 1 120 ? 17.239 3.295 -8.639 1.00 75.25 120 ASP A N 1
ATOM 930 C CA . ASP A 1 120 ? 16.238 3.662 -9.634 1.00 75.25 120 ASP A CA 1
ATOM 931 C C . ASP A 1 120 ? 14.897 3.994 -8.945 1.00 75.25 120 ASP A C 1
ATOM 933 O O . ASP A 1 120 ? 14.292 3.093 -8.346 1.00 75.25 120 ASP A O 1
ATOM 937 N N . PRO A 1 121 ? 14.409 5.252 -9.036 1.00 80.31 121 PRO A N 1
ATOM 938 C CA . PRO A 1 121 ? 13.157 5.712 -8.431 1.00 80.31 121 PRO A CA 1
ATOM 939 C C . PRO A 1 121 ? 11.944 4.813 -8.693 1.00 80.31 121 PRO A C 1
ATOM 941 O O . PRO A 1 121 ? 11.019 4.787 -7.879 1.00 80.31 121 PRO A O 1
ATOM 944 N N . VAL A 1 122 ? 11.937 4.039 -9.785 1.00 84.00 122 VAL A N 1
ATOM 945 C CA . VAL A 1 122 ? 10.845 3.106 -10.086 1.00 84.00 122 VAL A CA 1
ATOM 946 C C . VAL A 1 122 ? 10.654 2.050 -8.989 1.00 84.00 122 VAL A C 1
ATOM 948 O O . VAL A 1 122 ? 9.519 1.710 -8.661 1.00 84.00 122 VAL A O 1
ATOM 951 N N . TYR A 1 123 ? 11.726 1.579 -8.338 1.00 86.75 123 TYR A N 1
ATOM 952 C CA . TYR A 1 123 ? 11.598 0.611 -7.240 1.00 86.75 123 TYR A CA 1
ATOM 953 C C . TYR A 1 123 ? 11.086 1.249 -5.946 1.00 86.75 123 TYR A C 1
ATOM 955 O O . TYR A 1 123 ? 10.505 0.554 -5.116 1.00 86.75 123 TYR A O 1
ATOM 963 N N . PHE A 1 124 ? 11.262 2.560 -5.769 1.00 86.12 124 PHE A N 1
ATOM 964 C CA . PHE A 1 124 ? 10.680 3.278 -4.635 1.00 86.12 124 PHE A CA 1
ATOM 965 C C . PHE A 1 124 ? 9.169 3.394 -4.824 1.00 86.12 124 PHE A C 1
ATOM 967 O O . PHE A 1 124 ? 8.401 3.099 -3.913 1.00 86.12 124 PHE A O 1
ATOM 974 N N . LEU A 1 125 ? 8.731 3.727 -6.039 1.00 85.81 125 LEU A N 1
ATOM 975 C CA . LEU A 1 125 ? 7.311 3.747 -6.390 1.00 85.81 125 LEU A CA 1
ATOM 976 C C . LEU A 1 125 ? 6.676 2.355 -6.273 1.00 85.81 125 LEU A C 1
ATOM 978 O O . LEU A 1 125 ? 5.574 2.226 -5.741 1.00 85.81 125 LEU A O 1
ATOM 982 N N . LEU A 1 126 ? 7.397 1.306 -6.679 1.00 88.88 126 LEU A N 1
ATOM 983 C CA . LEU A 1 126 ? 6.994 -0.077 -6.438 1.00 88.88 126 LEU A CA 1
ATOM 984 C C . LEU A 1 126 ? 6.845 -0.373 -4.938 1.00 88.88 126 LEU A C 1
ATOM 986 O O . LEU A 1 126 ? 5.841 -0.955 -4.532 1.00 88.88 126 LEU A O 1
ATOM 990 N N . ALA A 1 127 ? 7.808 0.039 -4.111 1.00 89.56 127 ALA A N 1
ATOM 991 C CA . ALA A 1 127 ? 7.749 -0.152 -2.665 1.00 89.56 127 ALA A CA 1
ATOM 992 C C . ALA A 1 127 ? 6.509 0.526 -2.050 1.00 89.56 127 ALA A C 1
ATOM 994 O O . ALA A 1 127 ? 5.788 -0.094 -1.268 1.00 89.56 127 ALA A O 1
ATOM 995 N N . LEU A 1 128 ? 6.206 1.764 -2.457 1.00 87.19 128 LEU A N 1
ATOM 996 C CA . LEU A 1 128 ? 4.996 2.471 -2.025 1.00 87.19 128 LEU A CA 1
ATOM 997 C C . LEU A 1 128 ? 3.721 1.756 -2.481 1.00 87.19 128 LEU A C 1
ATOM 999 O O . LEU A 1 128 ? 2.756 1.671 -1.721 1.00 87.19 128 LEU A O 1
ATOM 1003 N N . SER A 1 129 ? 3.724 1.195 -3.693 1.00 88.31 129 SER A N 1
ATOM 1004 C CA . SER A 1 129 ? 2.545 0.540 -4.260 1.00 88.31 129 SER A CA 1
ATOM 1005 C C . SER A 1 129 ? 2.042 -0.646 -3.431 1.00 88.31 129 SER A C 1
ATOM 1007 O O . SER A 1 129 ? 0.838 -0.882 -3.417 1.00 88.31 129 SER A O 1
ATOM 1009 N N . ALA A 1 130 ? 2.909 -1.335 -2.678 1.00 90.25 130 ALA A N 1
ATOM 1010 C CA . ALA A 1 130 ? 2.502 -2.419 -1.780 1.00 90.25 130 ALA A CA 1
ATOM 1011 C C . ALA A 1 130 ? 1.464 -1.960 -0.748 1.00 90.25 130 ALA A C 1
ATOM 1013 O O . ALA A 1 130 ? 0.419 -2.589 -0.575 1.00 90.25 130 ALA A O 1
ATOM 1014 N N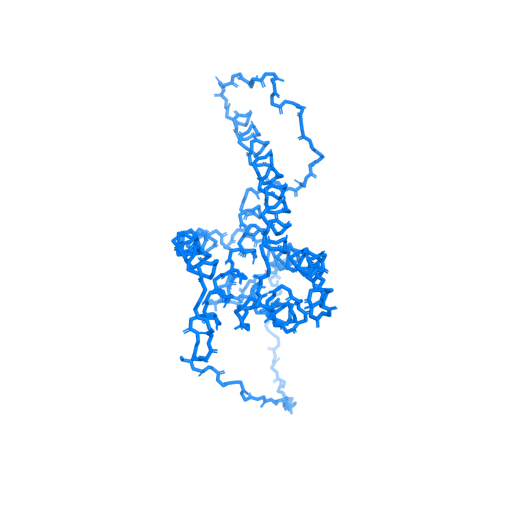 . ARG A 1 131 ? 1.711 -0.813 -0.105 1.00 88.38 131 ARG A N 1
ATOM 1015 C CA . ARG A 1 131 ? 0.783 -0.234 0.871 1.00 88.38 131 ARG A CA 1
ATOM 1016 C C . ARG A 1 131 ? -0.516 0.215 0.220 1.00 88.38 131 ARG A C 1
ATOM 1018 O O . ARG A 1 131 ? -1.583 -0.073 0.752 1.00 88.38 131 ARG A O 1
ATOM 1025 N N . VAL A 1 132 ? -0.430 0.910 -0.913 1.00 86.75 132 VAL A N 1
ATOM 1026 C CA . VAL A 1 132 ? -1.627 1.424 -1.593 1.00 86.75 132 VAL A CA 1
ATOM 1027 C C . VAL A 1 132 ? -2.514 0.260 -2.053 1.00 86.75 132 VAL A C 1
ATOM 1029 O O . VAL A 1 132 ? -3.727 0.300 -1.874 1.00 86.75 132 VAL A O 1
ATOM 1032 N N . GLN A 1 133 ? -1.922 -0.822 -2.578 1.00 89.12 133 GLN A N 1
ATOM 1033 C CA . GLN A 1 133 ? -2.671 -2.018 -2.994 1.00 89.12 133 GLN A CA 1
ATOM 1034 C C . GLN A 1 133 ? -3.368 -2.687 -1.817 1.00 89.12 133 GLN A C 1
ATOM 1036 O O . GLN A 1 133 ? -4.548 -3.028 -1.906 1.00 89.12 133 GLN A O 1
ATOM 1041 N N . LEU A 1 134 ? -2.667 -2.795 -0.691 1.00 89.50 134 LEU A N 1
ATOM 1042 C CA . LEU A 1 134 ? -3.241 -3.311 0.537 1.00 89.50 134 LEU A CA 1
ATOM 1043 C C . LEU A 1 134 ? -4.433 -2.463 1.019 1.00 89.50 134 LEU A C 1
ATOM 1045 O O . LEU A 1 134 ? -5.464 -3.024 1.382 1.00 89.50 134 LEU A O 1
ATOM 1049 N N . ARG A 1 135 ? -4.334 -1.129 0.977 1.00 85.94 135 ARG A N 1
ATOM 1050 C CA . ARG A 1 135 ? -5.433 -0.226 1.368 1.00 85.94 135 ARG A CA 1
ATOM 1051 C C . ARG A 1 135 ? -6.648 -0.332 0.461 1.00 85.94 135 ARG A C 1
ATOM 1053 O O . ARG A 1 135 ? -7.770 -0.374 0.955 1.00 85.94 135 ARG A O 1
ATOM 1060 N N . VAL A 1 136 ? -6.443 -0.456 -0.848 1.00 83.62 136 VAL A N 1
ATOM 1061 C CA . VAL A 1 136 ? -7.552 -0.674 -1.787 1.00 83.62 136 VAL A CA 1
ATOM 1062 C C . VAL A 1 136 ? -8.238 -2.015 -1.545 1.00 83.62 136 VAL A C 1
ATOM 1064 O O . VAL A 1 136 ? -9.468 -2.067 -1.537 1.00 83.62 136 VAL A O 1
ATOM 1067 N N . LEU A 1 137 ? -7.472 -3.083 -1.289 1.00 87.12 137 LEU A N 1
ATOM 1068 C CA . LEU A 1 137 ? -8.041 -4.375 -0.901 1.00 87.12 137 LEU A CA 1
ATOM 1069 C C . LEU A 1 137 ? -8.897 -4.234 0.365 1.00 87.12 137 LEU A C 1
ATOM 1071 O O . LEU A 1 137 ? -10.044 -4.677 0.393 1.00 87.12 137 LEU A O 1
ATOM 1075 N N . MET A 1 138 ? -8.360 -3.568 1.389 1.00 85.25 138 MET A N 1
ATOM 1076 C CA . MET A 1 138 ? -9.079 -3.304 2.633 1.00 85.25 138 MET A CA 1
ATOM 1077 C C . MET A 1 138 ? -10.371 -2.535 2.373 1.00 85.25 138 MET A C 1
ATOM 1079 O O . MET A 1 138 ? -11.413 -2.910 2.898 1.00 85.25 138 MET A O 1
ATOM 1083 N N . ALA A 1 139 ? -10.343 -1.492 1.541 1.00 80.56 139 ALA A N 1
ATOM 1084 C CA . ALA A 1 139 ? -11.544 -0.709 1.267 1.00 80.56 139 ALA A CA 1
ATOM 1085 C C . ALA A 1 139 ? -12.608 -1.545 0.561 1.00 80.56 139 ALA A C 1
ATOM 1087 O O . ALA A 1 139 ? -13.786 -1.445 0.903 1.00 80.56 139 ALA A O 1
ATOM 1088 N N . GLY A 1 140 ? -12.193 -2.419 -0.360 1.00 80.38 140 GLY A N 1
ATOM 1089 C CA . GLY A 1 140 ? -13.070 -3.399 -0.995 1.00 80.38 140 GLY A CA 1
ATOM 1090 C C . GLY A 1 140 ? -13.790 -4.291 0.019 1.00 80.38 140 GLY A C 1
ATOM 1091 O O . GLY A 1 140 ? -15.015 -4.391 -0.016 1.00 80.38 140 GLY A O 1
ATOM 1092 N N . GLU A 1 141 ? -13.049 -4.872 0.964 1.00 80.00 141 GLU A N 1
ATOM 1093 C CA . GLU A 1 141 ? -13.606 -5.714 2.035 1.00 80.00 141 GLU A CA 1
ATOM 1094 C C . GLU A 1 141 ? -14.585 -4.952 2.938 1.00 80.00 141 GLU A C 1
ATOM 1096 O O . GLU A 1 141 ? -15.580 -5.497 3.419 1.00 80.00 141 GLU A O 1
ATOM 1101 N N . MET A 1 142 ? -14.326 -3.666 3.155 1.00 73.06 142 MET A N 1
ATOM 1102 C CA . MET A 1 142 ? -15.098 -2.818 4.061 1.00 73.06 142 MET A CA 1
ATOM 1103 C C . MET A 1 142 ? -16.346 -2.197 3.429 1.00 73.06 142 MET A C 1
ATOM 1105 O O . MET A 1 142 ? -17.221 -1.700 4.137 1.00 73.06 142 MET A O 1
ATOM 1109 N N . MET A 1 143 ? -16.453 -2.259 2.105 1.00 68.88 143 MET A N 1
ATOM 1110 C CA . MET A 1 143 ? -17.680 -1.980 1.357 1.00 68.88 143 MET A CA 1
ATOM 1111 C C . MET A 1 143 ? -18.577 -3.227 1.215 1.00 68.88 143 MET A C 1
ATOM 1113 O O . MET A 1 143 ? -19.632 -3.159 0.585 1.00 68.88 143 MET A O 1
ATOM 1117 N N . GLY A 1 144 ? -18.173 -4.364 1.794 1.00 65.75 144 GLY A N 1
ATOM 1118 C CA . GLY A 1 144 ? -18.936 -5.608 1.803 1.00 65.75 144 GLY A CA 1
ATOM 1119 C C . GLY A 1 144 ? -20.187 -5.579 2.692 1.00 65.75 144 GLY A C 1
ATOM 1120 O O . GLY A 1 144 ? -20.343 -4.759 3.597 1.00 65.75 144 GLY A O 1
ATOM 1121 N N . VAL A 1 145 ? -21.100 -6.520 2.439 1.00 56.03 145 VAL A N 1
ATOM 1122 C CA . VAL A 1 145 ? -22.351 -6.682 3.197 1.00 56.03 145 VAL A CA 1
ATOM 1123 C C . VAL A 1 145 ? -22.042 -7.067 4.649 1.00 56.03 145 VAL A C 1
ATOM 1125 O O . VAL A 1 145 ? -21.338 -8.043 4.891 1.00 56.03 145 VAL A O 1
ATOM 1128 N N . GLY A 1 146 ? -22.610 -6.335 5.614 1.00 61.66 146 GLY A N 1
ATOM 1129 C CA . GLY A 1 146 ? -22.524 -6.661 7.046 1.00 61.66 146 GLY A CA 1
ATOM 1130 C C . GLY A 1 146 ? -21.545 -5.815 7.865 1.00 61.66 146 GLY A C 1
ATOM 1131 O O . GLY A 1 146 ? -21.413 -6.053 9.064 1.00 61.66 146 GLY A O 1
ATOM 1132 N N . VAL A 1 147 ? -20.890 -4.818 7.265 1.00 67.38 147 VAL A N 1
ATOM 1133 C CA . VAL A 1 147 ? -20.066 -3.854 8.009 1.00 67.38 147 VAL A CA 1
ATOM 1134 C C . VAL A 1 147 ? -20.963 -2.805 8.666 1.00 67.38 147 VAL A C 1
ATOM 1136 O O . VAL A 1 147 ? -21.773 -2.159 7.999 1.00 67.38 147 VAL A O 1
ATOM 1139 N N . LYS A 1 148 ? -20.830 -2.629 9.984 1.00 70.81 148 LYS A N 1
ATOM 1140 C CA . LYS A 1 148 ? -21.580 -1.611 10.726 1.00 70.81 148 LYS A CA 1
ATOM 1141 C C . LYS A 1 148 ? -20.980 -0.235 10.453 1.00 70.81 148 LYS A C 1
ATOM 1143 O O . LYS A 1 148 ? -19.811 0.009 10.745 1.00 70.81 148 LYS A O 1
ATOM 1148 N N . GLU A 1 149 ? -21.787 0.666 9.904 1.00 73.06 149 GLU A N 1
ATOM 1149 C CA . GLU A 1 149 ? -21.324 2.002 9.546 1.00 73.06 149 GLU A CA 1
ATOM 1150 C C . GLU A 1 149 ? -21.037 2.846 10.793 1.00 73.06 149 GLU A C 1
ATOM 1152 O O . GLU A 1 149 ? -21.882 3.001 11.677 1.00 73.06 149 GLU A O 1
ATOM 1157 N N . SER A 1 150 ? -19.815 3.368 10.878 1.00 76.38 150 SER A N 1
ATOM 1158 C CA . SER A 1 150 ? -19.365 4.266 11.939 1.00 76.38 150 SER A CA 1
ATOM 1159 C C . SER A 1 150 ? -18.786 5.538 11.323 1.00 76.38 150 SER A C 1
ATOM 1161 O O . SER A 1 150 ? -18.337 5.541 10.177 1.00 76.38 150 SER A O 1
ATOM 1163 N N . ARG A 1 151 ? -18.750 6.634 12.088 1.00 76.56 151 ARG A N 1
ATOM 1164 C CA . ARG A 1 151 ? -18.148 7.896 11.625 1.00 76.56 151 ARG A CA 1
ATOM 1165 C C . ARG A 1 151 ? -16.669 7.729 11.251 1.00 76.56 151 ARG A C 1
ATOM 1167 O O . ARG A 1 151 ? -16.208 8.335 10.292 1.00 76.56 151 ARG A O 1
ATOM 1174 N N . VAL A 1 152 ? -15.949 6.886 11.993 1.00 74.19 152 VAL A N 1
ATOM 1175 C CA . VAL A 1 152 ? -14.541 6.554 11.728 1.00 74.19 152 VAL A CA 1
ATOM 1176 C C . VAL A 1 152 ? -14.404 5.765 10.426 1.00 74.19 152 VAL A C 1
ATOM 1178 O O . VAL A 1 152 ? -13.525 6.056 9.623 1.00 74.19 152 VAL A O 1
ATOM 1181 N N . LEU A 1 153 ? -15.307 4.812 10.182 1.00 74.88 153 LEU A N 1
ATOM 1182 C CA . LEU A 1 153 ? -15.333 4.054 8.936 1.00 74.88 153 LEU A CA 1
ATOM 1183 C C . LEU A 1 153 ? -15.603 4.953 7.724 1.00 74.88 153 LEU A C 1
ATOM 1185 O O . LEU A 1 153 ? -14.983 4.766 6.683 1.00 74.88 153 LEU A O 1
ATOM 1189 N N . GLN A 1 154 ? -16.513 5.918 7.859 1.00 76.62 154 GLN A N 1
ATOM 1190 C CA . GLN A 1 154 ? -16.834 6.854 6.786 1.00 76.62 154 GLN A CA 1
ATOM 1191 C C . GLN A 1 154 ? -15.630 7.731 6.420 1.00 76.62 154 GLN A C 1
ATOM 1193 O O . GLN A 1 154 ? -15.273 7.796 5.248 1.00 76.62 154 GLN A O 1
ATOM 1198 N N . GLN A 1 155 ? -14.955 8.312 7.419 1.00 77.69 155 GLN A N 1
ATOM 1199 C CA . GLN A 1 155 ? -13.725 9.081 7.194 1.00 77.69 155 GLN A CA 1
ATOM 1200 C C . GLN A 1 155 ? -12.664 8.234 6.484 1.00 77.69 155 GLN A C 1
ATOM 1202 O O . GLN A 1 155 ? -12.074 8.654 5.497 1.00 77.69 155 GLN A O 1
ATOM 1207 N N . TRP A 1 156 ? -12.465 7.001 6.949 1.00 77.38 156 TRP A N 1
ATOM 1208 C CA . TRP A 1 156 ? -11.485 6.099 6.360 1.00 77.38 156 TRP A CA 1
ATOM 1209 C C . TRP A 1 156 ? -11.822 5.709 4.908 1.00 77.38 156 TRP A C 1
ATOM 1211 O O . TRP A 1 156 ? -10.923 5.591 4.073 1.00 77.38 156 TRP A O 1
ATOM 1221 N N . LYS A 1 157 ? -13.110 5.539 4.572 1.00 75.81 157 LYS A N 1
ATOM 1222 C CA . LYS A 1 157 ? -13.562 5.297 3.190 1.00 75.81 157 LYS A CA 1
ATOM 1223 C C . LYS A 1 157 ? -13.244 6.483 2.278 1.00 75.81 157 LYS A C 1
ATOM 1225 O O . LYS A 1 157 ? -12.787 6.264 1.159 1.00 75.81 157 LYS A O 1
ATOM 1230 N N . GLU A 1 158 ? -13.497 7.704 2.745 1.00 76.31 158 GLU A N 1
ATOM 1231 C CA . GLU A 1 158 ? -13.215 8.938 2.002 1.00 76.31 158 GLU A CA 1
ATOM 1232 C C . GLU A 1 158 ? -11.712 9.077 1.736 1.00 76.31 158 GLU A C 1
ATOM 1234 O O . GLU A 1 158 ? -11.309 9.196 0.578 1.00 76.31 158 GLU A O 1
ATOM 1239 N N . ASP A 1 159 ? -10.886 8.911 2.772 1.00 73.06 159 ASP A N 1
ATOM 1240 C CA . ASP A 1 159 ? -9.424 8.963 2.656 1.00 73.06 159 ASP A CA 1
ATOM 1241 C C . ASP A 1 159 ? -8.894 7.902 1.665 1.00 73.06 159 ASP A C 1
ATOM 1243 O O . ASP A 1 159 ? -7.982 8.159 0.879 1.00 73.06 159 ASP A O 1
ATOM 1247 N N . THR A 1 160 ? -9.494 6.705 1.647 1.00 74.75 160 THR A N 1
ATOM 1248 C CA . THR A 1 160 ? -9.049 5.608 0.770 1.00 74.75 160 THR A CA 1
ATOM 1249 C C . THR A 1 160 ? -9.481 5.786 -0.694 1.00 74.75 160 THR A C 1
ATOM 1251 O O . THR A 1 160 ? -8.828 5.260 -1.598 1.00 74.75 160 THR A O 1
ATOM 1254 N N . GLN A 1 161 ? -10.552 6.536 -0.986 1.00 70.81 161 GLN A N 1
ATOM 1255 C CA . GLN A 1 161 ? -10.967 6.792 -2.374 1.00 70.81 161 GLN A CA 1
ATOM 1256 C C . GLN A 1 161 ? -9.938 7.623 -3.150 1.00 70.81 161 GLN A C 1
ATOM 1258 O O . GLN A 1 161 ? -9.693 7.349 -4.329 1.00 70.81 161 GLN A O 1
ATOM 1263 N N . GLU A 1 162 ? -9.298 8.601 -2.506 1.00 70.25 162 GLU A N 1
ATOM 1264 C CA . GLU A 1 162 ? -8.254 9.409 -3.146 1.00 70.25 162 GLU A CA 1
ATOM 1265 C C . GLU A 1 162 ? -7.037 8.556 -3.549 1.00 70.25 162 GLU A C 1
ATOM 1267 O O . GLU A 1 162 ? -6.429 8.764 -4.605 1.00 70.25 162 GLU A O 1
ATOM 1272 N N . GLU A 1 163 ? -6.732 7.518 -2.770 1.00 72.62 163 GLU A N 1
ATOM 1273 C CA . GLU A 1 163 ? -5.630 6.590 -3.035 1.00 72.62 163 GLU A CA 1
ATOM 1274 C C . GLU A 1 163 ? -5.847 5.705 -4.270 1.00 72.62 163 GLU A C 1
ATOM 1276 O O . GLU A 1 163 ? -4.882 5.352 -4.957 1.00 72.62 163 GLU A O 1
ATOM 1281 N N . VAL A 1 164 ? -7.101 5.391 -4.617 1.00 71.06 164 VAL A N 1
ATOM 1282 C CA . VAL A 1 164 ? -7.431 4.587 -5.809 1.00 71.06 164 VAL A CA 1
ATOM 1283 C C . VAL A 1 164 ? -6.912 5.260 -7.083 1.00 71.06 164 VAL A C 1
ATOM 1285 O O . VAL A 1 164 ? -6.358 4.597 -7.964 1.00 71.06 164 VAL A O 1
ATOM 1288 N N . THR A 1 165 ? -7.020 6.589 -7.174 1.00 76.75 165 THR A N 1
ATOM 1289 C CA . THR A 1 165 ? -6.513 7.348 -8.329 1.00 76.75 165 THR A CA 1
ATOM 1290 C C . THR A 1 165 ? -4.991 7.247 -8.440 1.00 76.75 165 THR A C 1
ATOM 1292 O O . THR A 1 165 ? -4.449 7.090 -9.539 1.00 76.75 165 THR A O 1
ATOM 1295 N N . TRP A 1 166 ? -4.286 7.295 -7.308 1.00 76.38 166 TRP A N 1
ATOM 1296 C CA . TRP A 1 166 ? -2.834 7.122 -7.268 1.00 76.38 166 TRP A CA 1
ATOM 1297 C C . TRP A 1 166 ? -2.407 5.721 -7.698 1.00 76.38 166 TRP A C 1
ATOM 1299 O O . TRP A 1 166 ? -1.419 5.584 -8.420 1.00 76.38 166 TRP A O 1
ATOM 1309 N N . ILE A 1 167 ? -3.184 4.695 -7.354 1.00 81.31 167 ILE A N 1
ATOM 1310 C CA . ILE A 1 167 ? -2.911 3.318 -7.767 1.00 81.31 167 ILE A CA 1
ATOM 1311 C C . ILE A 1 167 ? -2.920 3.143 -9.280 1.00 81.31 167 ILE A C 1
ATOM 1313 O O . ILE A 1 167 ? -2.040 2.479 -9.822 1.00 81.31 167 ILE A O 1
ATOM 1317 N N . LEU A 1 168 ? -3.880 3.760 -9.973 1.00 82.38 168 LEU A N 1
ATOM 1318 C CA . LEU A 1 168 ? -3.983 3.647 -11.428 1.00 82.38 168 LEU A CA 1
ATOM 1319 C C . LEU A 1 168 ? -2.779 4.302 -12.111 1.00 82.38 168 LEU A C 1
ATOM 1321 O O . LEU A 1 168 ? -2.253 3.774 -13.091 1.00 82.38 168 LEU A O 1
ATOM 1325 N N . ARG A 1 169 ? -2.301 5.424 -11.558 1.00 85.19 169 ARG A N 1
ATOM 1326 C CA . ARG A 1 169 ? -1.093 6.110 -12.036 1.00 85.19 169 ARG A CA 1
ATOM 1327 C C . ARG A 1 169 ? 0.166 5.281 -11.790 1.00 85.19 169 ARG A C 1
ATOM 1329 O O . ARG A 1 169 ? 0.981 5.151 -12.700 1.00 85.19 169 ARG A O 1
ATOM 1336 N N . LEU A 1 170 ? 0.307 4.702 -10.594 1.00 84.19 170 LEU A N 1
ATOM 1337 C CA . LEU A 1 170 ? 1.434 3.832 -10.250 1.00 84.19 170 LEU A CA 1
ATOM 1338 C C . LEU A 1 170 ? 1.460 2.588 -11.136 1.00 84.19 170 LEU A C 1
ATOM 1340 O O . LEU A 1 170 ? 2.496 2.294 -11.720 1.00 84.19 170 LEU A O 1
ATOM 1344 N N . ARG A 1 171 ? 0.320 1.908 -11.304 1.00 89.00 171 ARG A N 1
ATOM 1345 C CA . ARG A 1 171 ? 0.200 0.741 -12.184 1.00 89.00 171 ARG A CA 1
ATOM 1346 C C . ARG A 1 171 ? 0.661 1.066 -13.599 1.00 89.00 171 ARG A C 1
ATOM 1348 O O . ARG A 1 171 ? 1.545 0.389 -14.110 1.00 89.00 171 ARG A O 1
ATOM 1355 N N . LYS A 1 172 ? 0.116 2.129 -14.196 1.00 88.88 172 LYS A N 1
ATOM 1356 C CA . LYS A 1 172 ? 0.474 2.539 -15.558 1.00 88.88 172 LYS A CA 1
ATOM 1357 C C . LYS A 1 172 ? 1.978 2.793 -15.697 1.00 88.88 172 LYS A C 1
ATOM 1359 O O . LYS A 1 172 ? 2.601 2.296 -16.628 1.00 88.88 172 LYS A O 1
ATOM 1364 N N . LEU A 1 173 ? 2.574 3.526 -14.755 1.00 86.31 173 LEU A N 1
ATOM 1365 C CA . LEU A 1 173 ? 4.011 3.804 -14.772 1.00 86.31 173 LEU A CA 1
ATOM 1366 C C . LEU A 1 173 ? 4.846 2.519 -14.660 1.00 86.31 173 LEU A C 1
ATOM 1368 O O . LEU A 1 173 ? 5.851 2.370 -15.354 1.00 86.31 173 LEU A O 1
ATOM 1372 N N . MET A 1 174 ? 4.432 1.595 -13.793 1.00 86.94 174 MET A N 1
ATOM 1373 C CA . MET A 1 174 ? 5.090 0.303 -13.615 1.00 86.94 174 MET A CA 1
ATOM 1374 C C . MET A 1 174 ? 5.022 -0.536 -14.893 1.00 86.94 174 MET A C 1
ATOM 1376 O O . MET A 1 174 ? 6.042 -1.064 -15.320 1.00 86.94 174 MET A O 1
ATOM 1380 N N . GLU A 1 175 ? 3.861 -0.606 -15.542 1.00 88.56 175 GLU A N 1
ATOM 1381 C CA . GLU A 1 175 ? 3.668 -1.320 -16.811 1.00 88.56 175 GLU A CA 1
ATOM 1382 C C . GLU A 1 175 ? 4.501 -0.716 -17.953 1.00 88.56 175 GLU A C 1
ATOM 1384 O O . GLU A 1 175 ? 5.094 -1.451 -18.739 1.00 88.56 175 GLU A O 1
ATOM 1389 N N . GLU A 1 176 ? 4.620 0.613 -18.020 1.00 89.44 176 GLU A N 1
ATOM 1390 C CA . GLU A 1 176 ? 5.469 1.301 -19.004 1.00 89.44 176 GLU A CA 1
ATOM 1391 C C . GLU A 1 176 ? 6.968 1.049 -18.774 1.00 89.44 176 GLU A C 1
ATOM 1393 O O . GLU A 1 176 ? 7.760 1.042 -19.719 1.00 89.44 176 GLU A O 1
ATOM 1398 N N . ARG A 1 177 ? 7.384 0.866 -17.516 1.00 87.69 177 ARG A N 1
ATOM 1399 C CA . ARG A 1 177 ? 8.796 0.706 -17.141 1.00 87.69 177 ARG A CA 1
ATOM 1400 C C . ARG A 1 177 ? 9.234 -0.742 -16.960 1.00 87.69 177 ARG A C 1
ATOM 1402 O O . ARG A 1 177 ? 10.439 -0.984 -16.978 1.00 87.69 177 ARG A O 1
ATOM 1409 N N . GLN A 1 178 ? 8.314 -1.702 -16.857 1.00 89.38 178 GLN A N 1
ATOM 1410 C CA . GLN A 1 178 ? 8.622 -3.087 -16.476 1.00 89.38 178 GLN A CA 1
ATOM 1411 C C . GLN A 1 178 ? 9.659 -3.777 -17.372 1.00 89.38 178 GLN A C 1
ATOM 1413 O O . GLN A 1 178 ? 10.422 -4.599 -16.878 1.00 89.38 178 GLN A O 1
ATOM 1418 N N . GLY A 1 179 ? 9.751 -3.412 -18.658 1.00 87.31 179 GLY A N 1
ATOM 1419 C CA . GLY A 1 179 ? 10.770 -3.950 -19.572 1.00 87.31 179 GLY A CA 1
ATOM 1420 C C . GLY A 1 179 ? 12.216 -3.599 -19.190 1.00 87.31 179 GLY A C 1
ATOM 1421 O O . GLY A 1 179 ? 13.145 -4.255 -19.647 1.00 87.31 179 GLY A O 1
ATOM 1422 N N . HIS A 1 180 ? 12.407 -2.594 -18.333 1.00 87.00 180 HIS A N 1
ATOM 1423 C CA . HIS A 1 180 ? 13.707 -2.150 -17.822 1.00 87.00 180 HIS A CA 1
ATOM 1424 C C . HIS A 1 180 ? 13.930 -2.542 -16.354 1.00 87.00 180 HIS A C 1
ATOM 1426 O O . HIS A 1 180 ? 14.978 -2.238 -15.785 1.00 87.00 180 HIS A O 1
ATOM 1432 N N . MET A 1 181 ? 12.955 -3.206 -15.731 1.00 88.56 181 MET A N 1
ATOM 1433 C CA . MET A 1 181 ? 13.020 -3.604 -14.331 1.00 88.56 181 MET A CA 1
ATOM 1434 C C . MET A 1 181 ? 13.510 -5.043 -14.190 1.00 88.56 181 MET A C 1
ATOM 1436 O O . MET A 1 181 ? 13.208 -5.916 -14.999 1.00 88.56 181 MET A O 1
ATOM 1440 N N . ASP A 1 182 ? 14.241 -5.301 -13.113 1.00 90.25 182 ASP A N 1
ATOM 1441 C CA . ASP A 1 182 ? 14.559 -6.647 -12.663 1.00 90.25 182 ASP A CA 1
ATOM 1442 C C . ASP A 1 182 ? 13.358 -7.192 -11.882 1.00 90.25 182 ASP A C 1
ATOM 1444 O O . ASP A 1 182 ? 13.005 -6.686 -10.810 1.00 90.25 182 ASP A O 1
ATOM 1448 N N . ALA A 1 183 ? 12.713 -8.217 -12.442 1.00 90.62 183 ALA A N 1
ATOM 1449 C CA . ALA A 1 183 ? 11.497 -8.785 -11.880 1.00 90.62 183 ALA A CA 1
ATOM 1450 C C . ALA A 1 183 ? 11.723 -9.401 -10.491 1.00 90.62 183 ALA A C 1
ATOM 1452 O O . ALA A 1 183 ? 10.879 -9.241 -9.611 1.00 90.62 183 ALA A O 1
ATOM 1453 N N . PHE A 1 184 ? 12.863 -10.055 -10.242 1.00 90.50 184 PHE A N 1
ATOM 1454 C CA . PHE A 1 184 ? 13.139 -10.642 -8.928 1.00 90.50 184 PHE A CA 1
ATOM 1455 C C . PHE A 1 184 ? 13.425 -9.578 -7.878 1.00 90.50 184 PHE A C 1
ATOM 1457 O O . PHE A 1 184 ? 12.919 -9.677 -6.759 1.00 90.50 184 PHE A O 1
ATOM 1464 N N . LYS A 1 185 ? 14.188 -8.536 -8.229 1.00 90.06 185 LYS A N 1
ATOM 1465 C CA . LYS A 1 185 ? 14.388 -7.377 -7.351 1.00 90.06 185 LYS A CA 1
ATOM 1466 C C . LYS A 1 185 ? 13.044 -6.741 -7.005 1.00 90.06 185 LYS A C 1
ATOM 1468 O O . LYS A 1 185 ? 12.788 -6.470 -5.835 1.00 90.06 185 LYS A O 1
ATOM 1473 N N . ALA A 1 186 ? 12.171 -6.566 -7.996 1.00 91.06 186 ALA A N 1
ATOM 1474 C CA . ALA A 1 186 ? 10.835 -6.023 -7.795 1.00 91.06 186 ALA A CA 1
ATOM 1475 C C . ALA A 1 186 ? 9.979 -6.891 -6.852 1.00 91.06 186 ALA A C 1
ATOM 1477 O O . ALA A 1 186 ? 9.434 -6.376 -5.877 1.00 91.06 186 ALA A O 1
ATOM 1478 N N . ILE A 1 187 ? 9.918 -8.206 -7.087 1.00 92.44 187 ILE A N 1
ATOM 1479 C CA . ILE A 1 187 ? 9.191 -9.157 -6.228 1.00 92.44 187 ILE A CA 1
ATOM 1480 C C . ILE A 1 187 ? 9.701 -9.092 -4.785 1.00 92.44 187 ILE A C 1
ATOM 1482 O O . ILE A 1 187 ? 8.900 -9.010 -3.854 1.00 92.44 187 ILE A O 1
ATOM 1486 N N . ASN A 1 188 ? 11.021 -9.088 -4.585 1.00 90.81 188 ASN A N 1
ATOM 1487 C CA . ASN A 1 188 ? 11.614 -9.056 -3.249 1.00 90.81 188 ASN A CA 1
ATOM 1488 C C . ASN A 1 188 ? 11.299 -7.754 -2.511 1.00 90.81 188 ASN A C 1
ATOM 1490 O O . ASN A 1 188 ? 10.865 -7.808 -1.362 1.00 90.81 188 ASN A O 1
ATOM 1494 N N . ILE A 1 189 ? 11.446 -6.605 -3.179 1.00 89.88 189 ILE A N 1
ATOM 1495 C CA . ILE A 1 189 ? 11.114 -5.297 -2.601 1.00 89.88 189 ILE A CA 1
ATOM 1496 C C . ILE A 1 189 ? 9.637 -5.252 -2.212 1.00 89.88 189 ILE A C 1
ATOM 1498 O O . ILE A 1 189 ? 9.304 -4.882 -1.089 1.00 89.88 189 ILE A O 1
ATOM 1502 N N . PHE A 1 190 ? 8.742 -5.656 -3.113 1.00 92.81 190 PHE A N 1
ATOM 1503 C CA . PHE A 1 190 ? 7.308 -5.619 -2.848 1.00 92.81 190 PHE A CA 1
ATOM 1504 C C . PHE A 1 190 ? 6.925 -6.526 -1.672 1.00 92.81 190 PHE A C 1
ATOM 1506 O O . PHE A 1 190 ? 6.213 -6.106 -0.759 1.00 92.81 190 PHE A O 1
ATOM 1513 N N . ARG A 1 191 ? 7.459 -7.753 -1.647 1.00 92.38 191 ARG A N 1
ATOM 1514 C CA . ARG A 1 191 ? 7.242 -8.711 -0.560 1.00 92.38 191 ARG A CA 1
ATOM 1515 C C . ARG A 1 191 ? 7.750 -8.178 0.778 1.00 92.38 191 ARG A C 1
ATOM 1517 O O . ARG A 1 191 ? 7.069 -8.336 1.789 1.00 92.38 191 ARG A O 1
ATOM 1524 N N . GLU A 1 192 ? 8.927 -7.559 0.799 1.00 89.56 192 GLU A N 1
ATOM 1525 C CA . GLU A 1 192 ? 9.477 -6.926 1.999 1.00 89.56 192 GLU A CA 1
ATOM 1526 C C . GLU A 1 192 ? 8.553 -5.814 2.507 1.00 89.56 192 GLU A C 1
ATOM 1528 O O . GLU A 1 192 ? 8.220 -5.779 3.691 1.00 89.56 192 GLU A O 1
ATOM 1533 N N . GLN A 1 193 ? 8.035 -4.967 1.614 1.00 91.31 193 GLN A N 1
ATOM 1534 C CA . GLN A 1 193 ? 7.078 -3.933 2.006 1.00 91.31 193 GLN A CA 1
ATOM 1535 C C . GLN A 1 193 ? 5.763 -4.511 2.535 1.00 91.31 193 GLN A C 1
ATOM 1537 O O . GLN A 1 193 ? 5.228 -3.998 3.516 1.00 91.31 193 GLN A O 1
ATOM 1542 N N . MET A 1 194 ? 5.268 -5.610 1.966 1.00 92.81 194 MET A N 1
ATOM 1543 C CA . MET A 1 194 ? 4.096 -6.314 2.496 1.00 92.81 194 MET A CA 1
ATOM 1544 C C . MET A 1 194 ? 4.351 -6.912 3.886 1.00 92.81 194 MET A C 1
ATOM 1546 O O . MET A 1 194 ? 3.486 -6.837 4.759 1.00 92.81 194 MET A O 1
ATOM 1550 N N . MET A 1 195 ? 5.555 -7.430 4.143 1.00 87.44 195 MET A N 1
ATOM 1551 C CA . MET A 1 195 ? 5.961 -7.864 5.485 1.00 87.44 195 MET A CA 1
ATOM 1552 C C . MET A 1 195 ? 6.040 -6.691 6.472 1.00 87.44 195 MET A C 1
ATOM 1554 O O . MET A 1 195 ? 5.620 -6.834 7.622 1.00 87.44 195 MET A O 1
ATOM 1558 N N . ASN A 1 196 ? 6.499 -5.520 6.024 1.00 90.44 196 ASN A N 1
ATOM 1559 C CA . ASN A 1 196 ? 6.495 -4.300 6.833 1.00 90.44 196 ASN A CA 1
ATOM 1560 C C . ASN A 1 196 ? 5.066 -3.850 7.162 1.00 90.44 196 ASN A C 1
ATOM 1562 O O . ASN A 1 196 ? 4.787 -3.545 8.321 1.00 90.44 196 ASN A O 1
ATOM 1566 N N . GLN A 1 197 ? 4.137 -3.885 6.196 1.00 90.06 197 GLN A N 1
ATOM 1567 C CA . GLN A 1 197 ? 2.717 -3.612 6.464 1.00 90.06 197 GLN A CA 1
ATOM 1568 C C . GLN A 1 197 ? 2.133 -4.619 7.462 1.00 90.06 197 GLN A C 1
ATOM 1570 O O . GLN A 1 197 ? 1.408 -4.240 8.378 1.00 90.06 197 GLN A O 1
ATOM 1575 N N . LYS A 1 198 ? 2.491 -5.902 7.351 1.00 89.12 198 LYS A N 1
ATOM 1576 C CA . LYS A 1 198 ? 2.075 -6.914 8.328 1.00 89.12 198 LYS A CA 1
ATOM 1577 C C . LYS A 1 198 ? 2.573 -6.597 9.735 1.00 89.12 198 LYS A C 1
ATOM 1579 O O . LYS A 1 198 ? 1.800 -6.678 10.687 1.00 89.12 198 LYS A O 1
ATOM 1584 N N . SER A 1 199 ? 3.844 -6.224 9.868 1.00 89.19 199 SER A N 1
ATOM 1585 C CA . SER A 1 199 ? 4.424 -5.809 11.148 1.00 89.19 199 SER A CA 1
ATOM 1586 C C . SER A 1 199 ? 3.707 -4.580 11.718 1.00 89.19 199 SER A C 1
ATOM 1588 O O . SER A 1 199 ? 3.315 -4.582 12.884 1.00 89.19 199 SER A O 1
ATOM 1590 N N . PHE A 1 200 ? 3.443 -3.582 10.870 1.00 89.75 200 PHE A N 1
ATOM 1591 C CA . PHE A 1 200 ? 2.687 -2.380 11.218 1.00 89.75 200 PHE A CA 1
ATOM 1592 C C . PHE A 1 200 ? 1.308 -2.725 11.799 1.00 89.75 200 PHE A C 1
ATOM 1594 O O . PHE A 1 200 ? 1.007 -2.351 12.929 1.00 89.75 200 PHE A O 1
ATOM 1601 N N . TYR A 1 201 ? 0.496 -3.519 11.093 1.00 88.88 201 TYR A N 1
ATOM 1602 C CA . TYR A 1 201 ? -0.850 -3.879 11.560 1.00 88.88 201 TYR A CA 1
ATOM 1603 C C . TYR A 1 201 ? -0.867 -4.829 12.759 1.00 88.88 201 TYR A C 1
ATOM 1605 O O . TYR A 1 201 ? -1.871 -4.890 13.470 1.00 88.88 201 TYR A O 1
ATOM 1613 N N . LYS A 1 202 ? 0.225 -5.563 12.998 1.00 87.62 202 LYS A N 1
ATOM 1614 C CA . LYS A 1 202 ? 0.415 -6.362 14.213 1.00 87.62 202 LYS A CA 1
ATOM 1615 C C . LYS A 1 202 ? 0.723 -5.487 15.433 1.00 87.62 202 LYS A C 1
ATOM 1617 O O . LYS A 1 202 ? 0.331 -5.846 16.537 1.00 87.62 202 LYS A O 1
ATOM 1622 N N . ALA A 1 203 ? 1.413 -4.361 15.248 1.00 87.06 203 ALA A N 1
ATOM 1623 C CA . ALA A 1 203 ? 1.727 -3.420 16.325 1.00 87.06 203 ALA A CA 1
ATOM 1624 C C . ALA A 1 203 ? 0.506 -2.598 16.786 1.00 87.06 203 ALA A C 1
ATOM 1626 O O . ALA A 1 203 ? 0.503 -2.051 17.889 1.00 87.06 203 ALA A O 1
ATOM 1627 N N . LEU A 1 204 ? -0.548 -2.535 15.967 1.00 86.31 204 LEU A N 1
ATOM 1628 C CA . LEU A 1 204 ? -1.827 -1.910 16.306 1.00 86.31 204 LEU A CA 1
ATOM 1629 C C . LEU A 1 204 ? -2.675 -2.841 17.184 1.00 86.31 204 LEU A C 1
ATOM 1631 O O . LEU A 1 204 ? -3.697 -3.377 16.751 1.00 86.31 204 LEU A O 1
ATOM 1635 N N . ALA A 1 205 ? -2.244 -3.041 18.428 1.00 80.44 205 ALA A N 1
ATOM 1636 C CA . ALA A 1 205 ? -3.075 -3.679 19.439 1.00 80.44 205 ALA A CA 1
ATOM 1637 C C . ALA A 1 205 ? -4.224 -2.727 19.811 1.00 80.44 205 ALA A C 1
ATOM 1639 O O . ALA A 1 205 ? -3.996 -1.660 20.384 1.00 80.44 205 ALA A O 1
ATOM 1640 N N . CYS A 1 206 ? -5.455 -3.091 19.446 1.00 82.00 206 CYS A N 1
ATOM 1641 C CA . CYS A 1 206 ? -6.639 -2.449 20.004 1.00 82.00 206 CYS A CA 1
ATOM 1642 C C . CYS A 1 206 ? -6.966 -3.191 21.304 1.00 82.00 206 CYS A C 1
ATOM 1644 O O . CYS A 1 206 ? -7.403 -4.338 21.251 1.00 82.00 206 CYS A O 1
ATOM 1646 N N . ASP A 1 207 ? -6.689 -2.580 22.457 1.00 67.88 207 ASP A N 1
ATOM 1647 C CA . ASP A 1 207 ? -6.971 -3.202 23.753 1.00 67.88 207 ASP A CA 1
ATOM 1648 C C . ASP A 1 207 ? -8.482 -3.446 23.928 1.00 67.88 207 ASP A C 1
ATOM 1650 O O . ASP A 1 207 ? -9.295 -2.535 23.779 1.00 67.88 207 ASP A O 1
ATOM 1654 N N . GLU A 1 208 ? -8.842 -4.668 24.325 1.00 56.34 208 GLU A N 1
ATOM 1655 C CA . GLU A 1 208 ? -10.198 -5.108 24.710 1.00 56.34 208 GLU A CA 1
ATOM 1656 C C . GLU A 1 208 ? -10.616 -4.624 26.120 1.00 56.34 208 GLU A C 1
ATOM 1658 O O . GLU A 1 208 ? -11.619 -5.073 26.682 1.00 56.34 208 GLU A O 1
ATOM 1663 N N . GLU A 1 209 ? -9.841 -3.734 26.750 1.00 48.84 209 GLU A N 1
ATOM 1664 C CA . GLU A 1 209 ? -10.024 -3.386 28.168 1.00 48.84 209 GLU A CA 1
ATOM 1665 C C . GLU A 1 209 ? -11.275 -2.540 28.470 1.00 48.84 209 GLU A C 1
ATOM 1667 O O . GLU A 1 209 ? -11.675 -2.446 29.631 1.00 48.84 209 GLU A O 1
A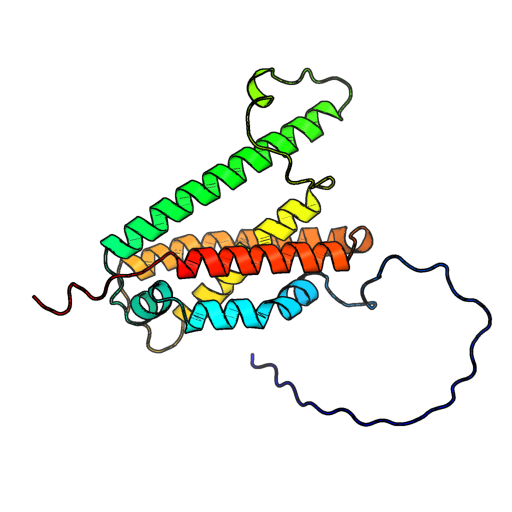TOM 1672 N N . GLU A 1 210 ? -11.966 -1.991 27.467 1.00 48.41 210 GLU A N 1
ATOM 1673 C CA . GLU A 1 210 ? -13.232 -1.270 27.690 1.00 48.41 210 GLU A CA 1
ATOM 1674 C C . GLU A 1 210 ? -14.478 -2.172 27.728 1.00 48.41 210 GLU A C 1
ATOM 1676 O O . GLU A 1 210 ? -15.539 -1.711 28.139 1.00 48.41 210 GLU A O 1
ATOM 1681 N N . LYS A 1 211 ? -14.382 -3.477 27.420 1.00 45.62 211 LYS A N 1
ATOM 1682 C CA . LYS A 1 211 ? -15.527 -4.409 27.557 1.00 45.62 211 LYS A CA 1
ATOM 1683 C C . LYS A 1 211 ? -15.791 -4.874 29.004 1.00 45.62 211 LYS A C 1
ATOM 1685 O O . LYS A 1 211 ? -16.591 -5.783 29.218 1.00 45.62 211 LYS A O 1
ATOM 1690 N N . LYS A 1 212 ? -15.134 -4.280 30.011 1.00 38.97 212 LYS A N 1
ATOM 1691 C CA . LYS A 1 212 ? -15.280 -4.629 31.441 1.00 38.97 212 LYS A CA 1
ATOM 1692 C C . LYS A 1 212 ? -15.536 -3.436 32.378 1.00 38.97 212 LYS A C 1
ATOM 1694 O O . LYS A 1 212 ? -15.148 -3.497 33.546 1.00 38.97 212 LYS A O 1
ATOM 1699 N N . ARG A 1 213 ? -16.193 -2.371 31.919 1.00 36.28 213 ARG A N 1
ATOM 1700 C CA . ARG A 1 213 ? -16.721 -1.335 32.823 1.00 36.28 213 ARG A CA 1
ATOM 1701 C C . ARG A 1 213 ? -18.203 -1.098 32.615 1.00 36.28 213 ARG A C 1
ATOM 1703 O O . ARG A 1 213 ? -18.621 -1.047 31.442 1.00 36.28 213 ARG A O 1
#

Foldseek 3Di:
DDDDDDDDDDDDDDDDDDDPDDDDPPLDADDPPDQLVVVLCVLLVVLLVCLCVPFPQNVCQQQVNQDPVLVVVLVVLVVVVVVVLVLLVLLVVQVVQVPDPDDDRDPVNPDDDDDPPCVDCLLVLLLVLLVLVSLVVSLVVCPDPRRDDDPSSVVSNVVNVVSVVVNVVNSVVSRVCVRVDNSVSSSVSSNVSSVVVSVSSNVSDPDPVVVPD

Sequence (213 aa):
MKILYIGSASQASLRLSLPSSFPDPCKPCLVPGASLWDVVWGFSELQADEILRSSSFFQELRAGNLTQRCYTHFLQQEALYLTGVSSTLEALIGRLQESLPGSPTPQWLRLSFPPLVVDDPVYFLLALSARVQLRVLMAGEMMGVGVKESRVLQQWKEDTQEEVTWILRLRKLMEERQGHMDAFKAINIFREQMMNQKSFYKALACDEEEKKR

Radius of gyration: 21.64 Å; chains: 1; bounding box: 47×60×64 Å

InterPro domains:
  IPR016084 Haem oxygenase-like, multi-helical [G3DSA:1.20.910.10] (29-105)
  IPR016084 Haem oxygenase-like, multi-helical [SSF48613] (51-96)

Organism: Dissostichus eleginoides (NCBI:txid100907)

pLDDT: mean 73.24, std 20.26, range [24.62, 94.38]